Protein AF-A0A3D4E7P5-F1 (afdb_monomer_lite)

Sequence (206 aa):
MAKADKAQKKGNGGKIFFVLMAIICSLIALPSTILLAIGCLPSIVAFFVDRTKLKARAISVAALNLAACSFYLLTLWSRGDELFFALELVADPVNVIVMYTGAAAGYGVDWFLSGAVSQILYAKAKSRQQTIQKRQKELIQRWGRVVSGKKQDLEGEGNVSDADEGAPEGDTSSGSKRKGGDKAEQTPSKAALQQEMKDTFASEEG

Radius of gyration: 34.89 Å; chains: 1; bounding box: 83×78×83 Å

Foldseek 3Di:
DDDDDDDDPPDCVVVVVVVVVVVVVCVVLVLLNVLCVLLCVLLVVLQVPQPDPVSQLSVLLNVQLVVQSVVVVVVCVVVDSDNVVSVVQSVDPVNSVSSCVSNVVSVVVVVVVVVVVVVVVVVVVVVVVVVVVVVLVVCCVVPNPPPNPPPPDPPDDDDDDDDDDDDDDDDDDDDDDDDDDDDDDDDDDPVVVVVVVVVVVVVVVD

Secondary structure (DSSP, 8-state):
-----------THHHHHHHHHHHHHHHH-HHHHHHHHHHTHHHHHHHHH---TT-HHHHHHHHHHHHHHHHHHHHHHHH---HHHHHHHHHSHHHHHHHHHHHHHHHHHHHHHHHHHHHHHHHHHHHHHHHHHHHHHHHHHHH-GGGS--TTSSSS------------------------------PPPHHHHHHHHHHHHHTS--

Structure (mmCIF, N/CA/C/O backbone):
data_AF-A0A3D4E7P5-F1
#
_entry.id   AF-A0A3D4E7P5-F1
#
loop_
_atom_site.group_PDB
_atom_site.id
_atom_site.type_symbol
_atom_site.label_atom_id
_atom_site.label_alt_id
_atom_site.label_comp_id
_atom_site.label_asym_id
_atom_site.label_entity_id
_atom_site.label_seq_id
_atom_site.pdbx_PDB_ins_code
_atom_site.Cartn_x
_atom_site.Cartn_y
_atom_site.Cartn_z
_atom_site.occupancy
_atom_site.B_iso_or_equiv
_atom_site.auth_seq_id
_atom_site.auth_comp_id
_atom_site.auth_asym_id
_atom_site.auth_atom_id
_atom_site.pdbx_PDB_model_num
ATOM 1 N N . MET A 1 1 ? 1.580 51.921 20.815 1.00 42.12 1 MET A N 1
ATOM 2 C CA . MET A 1 1 ? 2.389 50.729 20.475 1.00 42.12 1 MET A CA 1
ATOM 3 C C . MET A 1 1 ? 1.438 49.627 20.027 1.00 42.12 1 MET A C 1
ATOM 5 O O . MET A 1 1 ? 0.778 49.048 20.874 1.00 42.12 1 MET A O 1
ATOM 9 N N . ALA A 1 2 ? 1.297 49.383 18.723 1.00 49.03 2 ALA A N 1
ATOM 10 C CA . ALA A 1 2 ? 0.469 48.294 18.200 1.00 49.03 2 ALA A CA 1
ATOM 11 C C . ALA A 1 2 ? 1.386 47.298 17.479 1.00 49.03 2 ALA A C 1
ATOM 13 O O . ALA A 1 2 ? 1.979 47.631 16.455 1.00 49.03 2 ALA A O 1
ATOM 14 N N . LYS A 1 3 ? 1.568 46.103 18.054 1.00 47.84 3 LYS A N 1
ATOM 15 C CA . LYS A 1 3 ? 2.258 44.994 17.386 1.00 47.84 3 LYS A CA 1
ATOM 16 C C . LYS A 1 3 ? 1.267 44.354 16.416 1.00 47.84 3 LYS A C 1
ATOM 18 O O . LYS A 1 3 ? 0.294 43.750 16.848 1.00 47.84 3 LYS A O 1
ATOM 23 N N . ALA A 1 4 ? 1.503 44.530 15.119 1.00 51.59 4 ALA A N 1
ATOM 24 C CA . ALA A 1 4 ? 0.777 43.822 14.075 1.00 51.59 4 ALA A CA 1
ATOM 25 C C . ALA A 1 4 ? 1.263 42.366 14.015 1.00 51.59 4 ALA A C 1
ATOM 27 O O . ALA A 1 4 ? 2.444 42.109 13.769 1.00 51.59 4 ALA A O 1
ATOM 28 N N . ASP A 1 5 ? 0.345 41.435 14.250 1.00 55.47 5 ASP A N 1
ATOM 29 C CA . ASP A 1 5 ? 0.556 39.996 14.134 1.00 55.47 5 ASP A CA 1
ATOM 30 C C . ASP A 1 5 ? 0.708 39.628 12.647 1.00 55.47 5 ASP A C 1
ATOM 32 O O . ASP A 1 5 ? -0.241 39.694 11.860 1.00 55.47 5 ASP A O 1
ATOM 36 N N . LYS A 1 6 ? 1.934 39.320 12.213 1.00 53.44 6 LYS A N 1
ATOM 37 C CA . LYS A 1 6 ? 2.197 38.868 10.841 1.00 53.44 6 LYS A CA 1
ATOM 38 C C . LYS A 1 6 ? 1.861 37.383 10.746 1.00 53.44 6 LYS A C 1
ATOM 40 O O . LYS A 1 6 ? 2.680 36.538 11.097 1.00 53.44 6 LYS A O 1
ATOM 45 N N . ALA A 1 7 ? 0.690 37.068 10.199 1.00 57.94 7 ALA A N 1
ATOM 46 C CA . ALA A 1 7 ? 0.341 35.712 9.790 1.00 57.94 7 ALA A CA 1
ATOM 47 C C . ALA A 1 7 ? 1.412 35.157 8.826 1.00 57.94 7 ALA A C 1
ATOM 49 O O . ALA A 1 7 ? 1.562 35.629 7.695 1.00 57.94 7 ALA A O 1
ATOM 50 N N . GLN A 1 8 ? 2.187 34.165 9.277 1.00 60.19 8 GLN A N 1
ATOM 51 C CA . GLN A 1 8 ? 3.187 33.485 8.454 1.00 60.19 8 GLN A CA 1
ATOM 52 C C . GLN A 1 8 ? 2.502 32.762 7.287 1.00 60.19 8 GLN A C 1
ATOM 54 O O . GLN A 1 8 ? 1.885 31.708 7.442 1.00 60.19 8 GLN A O 1
ATOM 59 N N . LYS A 1 9 ? 2.650 33.314 6.080 1.00 57.66 9 LYS A N 1
ATOM 60 C CA . LYS A 1 9 ? 2.264 32.662 4.827 1.00 57.66 9 LYS A CA 1
ATOM 61 C C . LYS A 1 9 ? 3.180 31.449 4.614 1.00 57.66 9 LYS A C 1
ATOM 63 O O . LYS A 1 9 ? 4.345 31.605 4.256 1.00 57.66 9 LYS A O 1
ATOM 68 N N . LYS A 1 10 ? 2.673 30.239 4.872 1.00 62.50 10 LYS A N 1
ATOM 69 C CA . LYS A 1 10 ? 3.408 28.975 4.691 1.00 62.50 10 LYS A CA 1
ATOM 70 C C . LYS A 1 10 ? 3.795 28.825 3.213 1.00 62.50 10 LYS A C 1
ATOM 72 O O . LYS A 1 10 ? 2.948 28.548 2.368 1.00 62.50 10 LYS A O 1
ATOM 77 N N . GLY A 1 11 ? 5.062 29.079 2.894 1.00 64.88 11 GLY A N 1
ATOM 78 C CA . GLY A 1 11 ? 5.562 29.075 1.522 1.00 64.88 11 GLY A CA 1
ATOM 79 C C . GLY A 1 11 ? 5.562 27.670 0.920 1.00 64.88 11 GLY A C 1
ATOM 80 O O . GLY A 1 11 ? 6.173 26.753 1.463 1.00 64.88 11 GLY A O 1
ATOM 81 N N . ASN A 1 12 ? 4.927 27.507 -0.242 1.00 79.62 12 ASN A N 1
ATOM 82 C CA . ASN A 1 12 ? 4.953 26.262 -1.020 1.00 79.62 12 ASN A CA 1
ATOM 83 C C . ASN A 1 12 ? 6.335 25.951 -1.640 1.00 79.62 12 ASN A C 1
ATOM 85 O O . ASN A 1 12 ? 6.489 24.896 -2.250 1.00 79.62 12 ASN A O 1
ATOM 89 N N . GLY A 1 13 ? 7.339 26.821 -1.466 1.00 81.56 13 GLY A N 1
ATOM 90 C CA . GLY A 1 13 ? 8.682 26.667 -2.042 1.00 81.56 13 GLY A CA 1
ATOM 91 C C . GLY A 1 13 ? 9.370 25.355 -1.661 1.00 81.56 13 GLY A C 1
ATOM 92 O O . GLY A 1 13 ? 9.948 24.703 -2.522 1.00 81.56 13 GLY A O 1
ATOM 93 N N . GLY A 1 14 ? 9.209 24.897 -0.414 1.00 87.56 14 GLY A N 1
ATOM 94 C CA . GLY A 1 14 ? 9.746 23.598 0.005 1.00 87.56 14 GLY A CA 1
ATOM 95 C C . GLY A 1 14 ? 9.126 22.426 -0.762 1.00 87.56 14 GLY A C 1
ATOM 96 O O . GLY A 1 14 ? 9.836 21.526 -1.191 1.00 87.56 14 GLY A O 1
ATOM 97 N N . LYS A 1 15 ? 7.809 22.456 -1.013 1.00 89.25 15 LYS A N 1
ATOM 98 C CA . LYS A 1 15 ? 7.122 21.395 -1.771 1.00 89.25 15 LYS A CA 1
ATOM 99 C C . LYS A 1 15 ? 7.602 21.347 -3.220 1.00 89.25 15 LYS A C 1
ATOM 101 O O . LYS A 1 15 ? 7.822 20.266 -3.746 1.00 89.25 15 LYS A O 1
ATOM 106 N N . ILE A 1 16 ? 7.783 22.512 -3.841 1.00 90.50 16 ILE A N 1
ATOM 107 C CA . ILE A 1 16 ? 8.270 22.625 -5.223 1.00 90.50 16 ILE A CA 1
ATOM 108 C C . ILE A 1 16 ? 9.698 22.083 -5.326 1.00 90.50 16 ILE A C 1
ATOM 110 O O . ILE A 1 16 ? 9.988 21.314 -6.236 1.00 90.50 16 ILE A O 1
ATOM 114 N N . PHE A 1 17 ? 10.560 22.410 -4.359 1.00 92.75 17 PHE A N 1
ATOM 115 C CA . PHE A 1 17 ? 11.913 21.861 -4.285 1.00 92.75 17 PHE A CA 1
ATOM 116 C C . PHE A 1 17 ? 11.913 20.328 -4.175 1.00 92.75 17 PHE A C 1
ATOM 118 O O . PHE A 1 17 ? 12.609 19.666 -4.940 1.00 92.75 17 PHE A O 1
ATOM 125 N N . PHE A 1 18 ? 11.085 19.751 -3.296 1.00 91.75 18 PHE A N 1
ATOM 126 C CA . PHE A 1 18 ? 10.959 18.292 -3.177 1.00 91.75 18 PHE A CA 1
ATOM 127 C C . PHE A 1 18 ? 10.439 17.629 -4.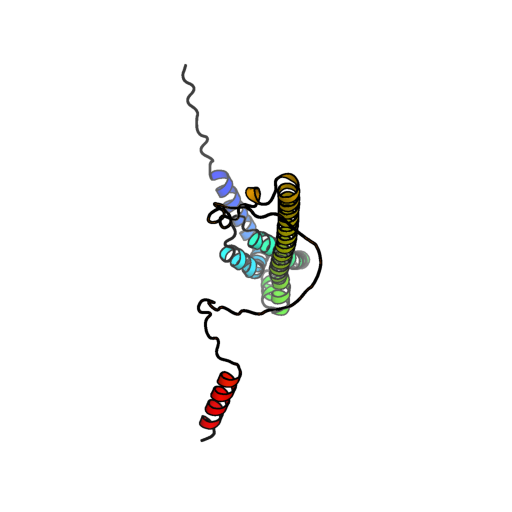458 1.00 91.75 18 PHE A C 1
ATOM 129 O O . PHE A 1 18 ? 10.946 16.579 -4.841 1.00 91.75 18 PHE A O 1
ATOM 136 N N . VAL A 1 19 ? 9.460 18.235 -5.137 1.00 91.44 19 VAL A N 1
ATOM 137 C CA . VAL A 1 19 ? 8.930 17.705 -6.404 1.00 91.44 19 VAL A CA 1
ATOM 138 C C . VAL A 1 19 ? 9.991 17.749 -7.504 1.00 91.44 19 VAL A C 1
ATOM 140 O O . VAL A 1 19 ? 10.185 16.753 -8.193 1.00 91.44 19 VAL A O 1
ATOM 143 N N . LEU A 1 20 ? 10.720 18.860 -7.643 1.00 91.56 20 LEU A N 1
ATOM 144 C CA . LEU A 1 20 ? 11.805 18.976 -8.622 1.00 91.56 20 LEU A CA 1
ATOM 145 C C . LEU A 1 20 ? 12.923 17.963 -8.355 1.00 91.56 20 LEU A C 1
ATOM 147 O O . LEU A 1 20 ? 13.369 17.288 -9.280 1.00 91.56 20 LEU A O 1
ATOM 151 N N . MET A 1 21 ? 13.327 17.803 -7.092 1.00 90.88 21 MET A N 1
ATOM 152 C CA . MET A 1 21 ? 14.321 16.803 -6.695 1.00 90.88 21 MET A CA 1
ATOM 153 C C . MET A 1 21 ? 13.856 15.378 -7.035 1.00 90.88 21 MET A C 1
ATOM 155 O O . MET A 1 21 ? 14.627 14.587 -7.575 1.00 90.88 21 MET A O 1
ATOM 159 N N . ALA A 1 22 ? 12.584 15.060 -6.770 1.00 88.38 22 ALA A N 1
ATOM 160 C CA . ALA A 1 22 ? 12.008 13.756 -7.088 1.00 88.38 22 ALA A CA 1
ATOM 161 C C . ALA A 1 22 ? 11.991 13.479 -8.599 1.00 88.38 22 ALA A C 1
ATOM 163 O O . ALA A 1 22 ? 12.309 12.364 -9.012 1.00 88.38 22 ALA A O 1
ATOM 164 N N . ILE A 1 23 ? 11.677 14.482 -9.428 1.00 90.00 23 ILE A N 1
ATOM 165 C CA . ILE A 1 23 ? 11.704 14.354 -10.894 1.00 90.00 23 ILE A CA 1
ATOM 166 C C . ILE A 1 23 ? 13.130 14.074 -11.383 1.00 90.00 23 ILE A C 1
ATOM 168 O O . ILE A 1 23 ? 13.330 13.158 -12.173 1.00 90.00 23 ILE A O 1
ATOM 172 N N . ILE A 1 24 ? 14.130 14.804 -10.882 1.00 91.88 24 ILE A N 1
ATOM 173 C CA . ILE A 1 24 ? 15.532 14.609 -11.284 1.00 91.88 24 ILE A CA 1
ATOM 174 C C . ILE A 1 24 ? 16.029 13.211 -10.886 1.00 91.88 24 ILE A C 1
ATOM 176 O O . ILE A 1 24 ? 16.601 12.513 -11.717 1.00 91.88 24 ILE A O 1
ATOM 180 N N . CYS A 1 25 ? 15.755 12.760 -9.656 1.00 87.12 25 CYS A N 1
ATOM 181 C CA . CYS A 1 25 ? 16.059 11.383 -9.237 1.00 87.12 25 CYS A CA 1
ATOM 182 C C . CYS A 1 25 ? 15.363 10.342 -10.121 1.00 87.12 25 CYS A C 1
ATOM 184 O O . CYS A 1 25 ? 15.963 9.329 -10.472 1.00 87.12 25 CYS A O 1
ATOM 186 N N . SER A 1 26 ? 14.115 10.606 -10.513 1.00 86.12 26 SER A N 1
ATOM 187 C CA . SER A 1 26 ? 13.343 9.705 -11.372 1.00 86.12 26 SER A CA 1
ATOM 188 C C . SER A 1 26 ? 13.957 9.569 -12.770 1.00 86.12 26 SER A C 1
ATOM 190 O O . SER A 1 26 ? 13.978 8.477 -13.328 1.00 86.12 26 SER A O 1
ATOM 192 N N . LEU A 1 27 ? 14.508 10.655 -13.320 1.00 87.31 27 LEU A N 1
ATOM 193 C CA . LEU A 1 27 ? 15.196 10.640 -14.614 1.00 87.31 27 LEU A CA 1
ATOM 194 C C . LEU A 1 27 ? 16.540 9.905 -14.575 1.00 87.31 27 LEU A C 1
ATOM 196 O O . LEU A 1 27 ? 16.961 9.371 -15.592 1.00 87.31 27 LEU A O 1
ATOM 200 N N . ILE A 1 28 ? 17.216 9.877 -13.425 1.00 87.56 28 ILE A N 1
ATOM 201 C CA . ILE A 1 28 ? 18.467 9.122 -13.253 1.00 87.56 28 ILE A CA 1
ATOM 202 C C . ILE A 1 28 ? 18.161 7.625 -13.098 1.00 87.56 28 ILE A C 1
ATOM 204 O O . ILE A 1 28 ? 18.858 6.787 -13.659 1.00 87.56 28 ILE A O 1
ATOM 208 N N . ALA A 1 29 ? 17.088 7.285 -12.384 1.00 88.31 29 ALA A N 1
ATOM 209 C CA . ALA A 1 29 ? 16.682 5.913 -12.105 1.00 88.31 29 ALA A CA 1
ATOM 210 C C . ALA A 1 29 ? 15.547 5.434 -13.037 1.00 88.31 29 ALA A C 1
ATOM 212 O O . ALA A 1 29 ? 14.524 4.922 -12.570 1.00 88.31 29 ALA A O 1
ATOM 213 N N . LEU A 1 30 ? 15.700 5.591 -14.360 1.00 88.12 30 LEU A N 1
ATOM 214 C CA . LEU A 1 30 ? 14.659 5.222 -15.339 1.00 88.12 30 LEU A CA 1
ATOM 215 C C . LEU A 1 30 ? 14.142 3.774 -15.188 1.00 88.12 30 LEU A C 1
ATOM 217 O O . LEU A 1 30 ? 12.924 3.600 -15.125 1.00 88.12 30 LEU A O 1
ATOM 221 N N . PRO A 1 31 ? 14.993 2.735 -15.056 1.00 88.81 31 PRO A N 1
ATOM 222 C CA . PRO A 1 31 ? 14.510 1.358 -14.910 1.00 88.81 31 PRO A CA 1
ATOM 223 C C . PRO A 1 31 ? 13.689 1.170 -13.628 1.00 88.81 31 PRO A C 1
ATOM 225 O O . PRO A 1 31 ? 12.611 0.573 -13.638 1.00 88.81 31 PRO A O 1
ATOM 228 N N . SER A 1 32 ? 14.162 1.759 -12.527 1.00 90.00 32 SER A N 1
ATOM 229 C CA . SER A 1 32 ? 13.492 1.707 -11.225 1.00 90.00 32 SER A CA 1
ATOM 230 C C . SER A 1 32 ? 12.140 2.429 -11.241 1.00 90.00 32 SER A C 1
ATOM 232 O O . SER A 1 32 ? 11.180 1.964 -10.627 1.00 90.00 32 SER A O 1
ATOM 234 N N . THR A 1 33 ? 12.031 3.556 -11.950 1.00 90.31 33 THR A N 1
ATOM 235 C CA . THR A 1 33 ? 10.774 4.317 -12.024 1.00 90.31 33 THR A CA 1
ATOM 236 C C . THR A 1 33 ? 9.709 3.624 -12.850 1.00 90.31 33 THR A C 1
ATOM 238 O O . THR A 1 33 ? 8.554 3.643 -12.440 1.00 90.31 33 THR A O 1
ATOM 241 N N . ILE A 1 34 ? 10.067 2.976 -13.962 1.00 90.56 34 ILE A N 1
ATOM 242 C CA . ILE A 1 34 ? 9.117 2.193 -14.768 1.00 90.56 34 ILE A CA 1
ATOM 243 C C . ILE A 1 34 ? 8.585 1.011 -13.953 1.00 90.56 34 ILE A C 1
ATOM 245 O O . ILE A 1 34 ? 7.371 0.804 -13.887 1.00 90.56 34 ILE A O 1
ATOM 249 N N . LEU A 1 35 ? 9.480 0.289 -13.270 1.00 90.75 35 LEU A N 1
ATOM 250 C CA . LEU A 1 35 ? 9.112 -0.818 -12.389 1.00 90.75 35 LEU A CA 1
ATOM 251 C C . LEU A 1 35 ? 8.152 -0.344 -11.293 1.00 90.75 35 LEU A C 1
ATOM 253 O O . LEU A 1 35 ? 7.078 -0.919 -11.122 1.00 90.75 35 LEU A O 1
ATOM 257 N N . LEU A 1 36 ? 8.488 0.741 -10.587 1.00 90.06 36 LEU A N 1
ATOM 258 C CA . LEU A 1 36 ? 7.622 1.292 -9.545 1.00 90.06 36 LEU A CA 1
ATOM 259 C C . LEU A 1 36 ? 6.320 1.867 -10.099 1.00 90.06 36 LEU A C 1
ATOM 261 O O . LEU A 1 36 ? 5.294 1.735 -9.444 1.00 90.06 36 LEU A O 1
ATOM 265 N N . ALA A 1 37 ? 6.314 2.483 -11.279 1.00 89.69 37 ALA A N 1
ATOM 266 C CA . ALA A 1 37 ? 5.099 3.030 -11.872 1.00 89.69 37 ALA A CA 1
ATOM 267 C C . ALA A 1 37 ? 4.060 1.930 -12.121 1.00 89.69 37 ALA A C 1
ATOM 269 O O . ALA A 1 37 ? 2.889 2.121 -11.798 1.00 89.69 37 ALA A O 1
ATOM 270 N N . ILE A 1 38 ? 4.492 0.771 -12.627 1.00 90.62 38 ILE A N 1
ATOM 271 C CA . ILE A 1 38 ? 3.605 -0.357 -12.932 1.00 90.62 38 ILE A CA 1
ATOM 272 C C . ILE A 1 38 ? 3.298 -1.179 -11.671 1.00 90.62 38 ILE A C 1
ATOM 274 O O . ILE A 1 38 ? 2.139 -1.514 -11.408 1.00 90.62 38 ILE A O 1
ATOM 278 N N . GLY A 1 39 ? 4.311 -1.442 -10.842 1.00 87.06 39 GLY A N 1
ATOM 279 C CA . GLY A 1 39 ? 4.173 -2.161 -9.575 1.00 87.06 39 GLY A CA 1
ATOM 280 C C . GLY A 1 39 ? 3.312 -1.417 -8.549 1.00 87.06 39 GLY A C 1
ATOM 281 O O . GLY A 1 39 ? 2.577 -2.040 -7.785 1.00 87.06 39 GLY A O 1
ATOM 282 N N . CYS A 1 40 ? 3.325 -0.079 -8.557 1.00 89.44 40 CYS A N 1
ATOM 283 C CA . CYS A 1 40 ? 2.538 0.755 -7.644 1.00 89.44 40 CYS A CA 1
ATOM 284 C C . CYS A 1 40 ? 1.156 1.166 -8.161 1.00 89.44 40 CYS A C 1
ATOM 286 O O . CYS A 1 40 ? 0.417 1.799 -7.402 1.00 89.44 40 CYS A O 1
ATOM 288 N N . LEU A 1 41 ? 0.743 0.757 -9.367 1.00 91.56 41 LEU A N 1
ATOM 289 C CA . LEU A 1 41 ? -0.629 0.952 -9.863 1.00 91.56 41 LEU A CA 1
ATOM 290 C C . LEU A 1 41 ? -1.726 0.623 -8.832 1.00 91.56 41 LEU A C 1
ATOM 292 O O . LEU A 1 41 ? -2.582 1.481 -8.593 1.00 91.56 41 LEU A O 1
ATOM 296 N N . PRO A 1 42 ? -1.718 -0.538 -8.149 1.00 87.44 42 PRO A N 1
ATOM 297 C CA . PRO A 1 42 ? -2.768 -0.858 -7.182 1.00 87.44 42 PRO A CA 1
ATOM 298 C C . PRO A 1 42 ? -2.804 0.101 -5.980 1.00 87.44 42 PRO A C 1
ATOM 300 O O . PRO A 1 42 ? -3.881 0.382 -5.451 1.00 87.44 42 PRO A O 1
ATOM 303 N N . SER A 1 43 ? -1.664 0.668 -5.571 1.00 90.06 43 SER A N 1
ATOM 304 C CA . SER A 1 43 ? -1.619 1.673 -4.498 1.00 90.06 43 SER A CA 1
ATOM 305 C C . SER A 1 43 ? -2.211 3.020 -4.927 1.00 90.06 43 SER A C 1
ATOM 307 O O . SER A 1 43 ? -2.885 3.680 -4.134 1.00 90.06 43 SER A O 1
ATOM 309 N N . ILE A 1 44 ? -2.038 3.391 -6.202 1.00 89.62 44 ILE A N 1
ATOM 310 C CA . ILE A 1 44 ? -2.663 4.579 -6.796 1.00 89.62 44 ILE A CA 1
ATOM 311 C C . ILE A 1 44 ? -4.181 4.395 -6.790 1.00 89.62 44 ILE A C 1
ATOM 313 O O . ILE A 1 44 ? -4.906 5.266 -6.308 1.00 89.62 44 ILE A O 1
ATOM 317 N N . VAL A 1 45 ? -4.664 3.231 -7.240 1.00 88.81 45 VAL A N 1
ATOM 318 C CA . VAL A 1 45 ? -6.094 2.891 -7.206 1.00 88.81 45 VAL A CA 1
ATOM 319 C C . VAL A 1 45 ? -6.630 2.955 -5.774 1.00 88.81 45 VAL A C 1
ATOM 321 O O . VAL A 1 45 ? -7.641 3.613 -5.530 1.00 88.81 45 VAL A O 1
ATOM 324 N N . ALA A 1 46 ? -5.930 2.363 -4.803 1.00 89.12 46 ALA A N 1
ATOM 325 C CA . ALA A 1 46 ? -6.325 2.415 -3.396 1.00 89.12 46 ALA A CA 1
ATOM 326 C C . ALA A 1 46 ? -6.414 3.854 -2.860 1.00 89.12 46 ALA A C 1
ATOM 328 O O . ALA A 1 46 ? -7.339 4.181 -2.119 1.00 89.12 46 ALA A O 1
ATOM 329 N N . PHE A 1 47 ? -5.507 4.745 -3.270 1.00 88.38 47 PHE A N 1
ATOM 330 C CA . PHE A 1 47 ? -5.529 6.152 -2.866 1.00 88.38 47 PHE A CA 1
ATOM 331 C C . PHE A 1 47 ? -6.742 6.936 -3.386 1.00 88.38 47 PHE A C 1
ATOM 333 O O . PHE A 1 47 ? -7.205 7.859 -2.701 1.00 88.38 47 PHE A O 1
ATOM 340 N N . PHE A 1 48 ? -7.245 6.583 -4.573 1.00 89.56 48 PHE A N 1
ATOM 341 C CA . PHE A 1 48 ? -8.459 7.165 -5.153 1.00 89.56 48 PHE A CA 1
ATOM 342 C C . PHE A 1 48 ? -9.742 6.550 -4.585 1.00 89.56 48 PHE A C 1
ATOM 344 O O . PHE A 1 48 ? -10.727 7.262 -4.395 1.00 89.56 48 PHE A O 1
ATOM 351 N N . VAL A 1 49 ? -9.737 5.248 -4.296 1.00 89.25 49 VAL A N 1
ATOM 352 C CA . VAL A 1 49 ? -10.896 4.534 -3.739 1.00 89.25 49 VAL A CA 1
ATOM 353 C C . VAL A 1 49 ? -11.108 4.866 -2.257 1.00 89.25 49 VAL A C 1
ATOM 355 O O . VAL A 1 49 ? -12.246 4.885 -1.781 1.00 89.25 49 VAL A O 1
ATOM 358 N N . ASP A 1 50 ? -10.039 5.161 -1.513 1.00 86.00 50 ASP A N 1
ATOM 359 C CA . ASP A 1 50 ? -10.124 5.432 -0.081 1.00 86.00 50 ASP A CA 1
ATOM 360 C C . ASP A 1 50 ? -10.827 6.770 0.228 1.00 86.00 50 ASP A C 1
ATOM 362 O O . ASP A 1 50 ? -10.285 7.861 0.032 1.00 86.00 50 ASP A O 1
ATOM 366 N N . ARG A 1 51 ? -12.048 6.675 0.773 1.00 81.62 51 ARG A N 1
ATOM 367 C CA . ARG A 1 51 ? -12.864 7.816 1.229 1.00 81.62 51 ARG A CA 1
ATOM 368 C C . ARG A 1 51 ? -12.622 8.199 2.695 1.00 81.62 51 ARG A C 1
ATOM 370 O O . ARG A 1 51 ? -13.279 9.102 3.214 1.00 81.62 51 ARG A O 1
ATOM 377 N N . THR A 1 52 ? -11.718 7.517 3.394 1.00 81.25 52 THR A N 1
ATOM 378 C CA . THR A 1 52 ? -11.477 7.732 4.826 1.00 81.25 52 THR A CA 1
ATOM 379 C C . THR A 1 52 ? -10.679 9.022 5.053 1.00 81.25 52 THR A C 1
ATOM 381 O O . THR A 1 52 ? -9.704 9.284 4.355 1.00 81.25 52 THR A O 1
ATOM 384 N N . LYS A 1 53 ? -11.034 9.829 6.068 1.00 74.19 53 LYS A N 1
ATOM 385 C CA . LYS A 1 53 ? -10.392 11.142 6.339 1.00 74.19 53 LYS A CA 1
ATOM 386 C C . LYS A 1 53 ? -8.869 11.071 6.523 1.00 74.19 53 LYS A C 1
ATOM 388 O O . LYS A 1 53 ? -8.160 11.980 6.112 1.00 74.19 53 LYS A O 1
ATOM 393 N N . LEU A 1 54 ? -8.386 10.000 7.151 1.00 81.06 54 LEU A N 1
ATOM 394 C CA . LEU A 1 54 ? -6.962 9.743 7.405 1.00 81.06 54 LEU A CA 1
ATOM 395 C C . LEU A 1 54 ? -6.291 8.912 6.303 1.00 81.06 54 LEU A C 1
ATOM 397 O O . LEU A 1 54 ? -5.100 8.643 6.403 1.00 81.06 54 LEU A O 1
ATOM 401 N N . LYS A 1 55 ? -7.048 8.482 5.284 1.00 84.31 55 LYS A N 1
ATOM 402 C CA . LYS A 1 55 ? -6.589 7.585 4.217 1.00 84.31 55 LYS A CA 1
ATOM 403 C C . LYS A 1 55 ? -5.828 6.345 4.720 1.00 84.31 55 LYS A C 1
ATOM 405 O O . LYS A 1 55 ? -4.831 5.924 4.136 1.00 84.31 55 LYS A O 1
ATOM 410 N N . ALA A 1 56 ? -6.262 5.784 5.851 1.00 85.31 56 ALA A N 1
ATOM 411 C CA . ALA A 1 56 ? -5.553 4.694 6.521 1.00 85.31 56 ALA A CA 1
ATOM 412 C C . ALA A 1 56 ? -5.460 3.427 5.648 1.00 85.31 56 ALA A C 1
ATOM 414 O O . ALA A 1 56 ? -4.450 2.718 5.697 1.00 85.31 56 ALA A O 1
ATOM 415 N N . ARG A 1 57 ? -6.467 3.179 4.797 1.00 86.19 57 ARG A N 1
ATOM 416 C CA . ARG A 1 57 ? -6.463 2.056 3.848 1.00 86.19 57 ARG A CA 1
ATOM 417 C C . ARG A 1 57 ? -5.426 2.286 2.766 1.00 86.19 57 ARG A C 1
ATOM 419 O O . ARG A 1 57 ? -4.592 1.430 2.509 1.00 86.19 57 ARG A O 1
ATOM 426 N N . ALA A 1 58 ? -5.426 3.477 2.176 1.00 89.44 58 ALA A N 1
ATOM 427 C CA . ALA A 1 58 ? -4.466 3.816 1.138 1.00 89.44 58 ALA A CA 1
ATOM 428 C C . ALA A 1 58 ? -3.021 3.772 1.654 1.00 89.44 58 ALA A C 1
ATOM 430 O O . ALA A 1 58 ? -2.148 3.282 0.949 1.00 89.44 58 ALA A O 1
ATOM 431 N N . ILE A 1 59 ? -2.764 4.241 2.881 1.00 90.19 59 ILE A N 1
ATOM 432 C CA . ILE A 1 59 ? -1.416 4.237 3.471 1.00 90.19 59 ILE A CA 1
ATOM 433 C C . ILE A 1 59 ? -0.930 2.809 3.739 1.00 90.19 59 ILE A C 1
ATOM 435 O O . ILE A 1 59 ? 0.211 2.490 3.412 1.00 90.19 59 ILE A O 1
ATOM 439 N N . SER A 1 60 ? -1.776 1.942 4.302 1.00 91.12 60 SER A N 1
ATOM 440 C CA . SER A 1 60 ? -1.409 0.542 4.565 1.00 91.12 60 SER A CA 1
ATOM 441 C C . SER A 1 60 ? -1.167 -0.239 3.271 1.00 91.12 60 SER A C 1
ATOM 443 O O . SER A 1 60 ? -0.135 -0.898 3.145 1.00 91.12 60 SER A O 1
ATOM 445 N N . VAL A 1 61 ? -2.053 -0.096 2.280 1.00 92.38 61 VAL A N 1
ATOM 446 C CA . VAL A 1 61 ? -1.887 -0.700 0.949 1.00 92.38 61 VAL A CA 1
ATOM 447 C C . VAL A 1 61 ? -0.635 -0.173 0.255 1.00 92.38 61 VAL A C 1
ATOM 449 O O . VAL A 1 61 ? 0.134 -0.966 -0.277 1.00 92.38 61 VAL A O 1
ATOM 452 N N . ALA A 1 62 ? -0.381 1.137 0.291 1.00 91.25 62 ALA A N 1
ATOM 453 C CA . ALA A 1 62 ? 0.819 1.718 -0.303 1.00 91.25 62 ALA A CA 1
ATOM 454 C C . ALA A 1 62 ? 2.100 1.211 0.369 1.00 91.25 62 ALA A C 1
ATOM 456 O O . ALA A 1 62 ? 3.039 0.847 -0.331 1.00 91.25 62 ALA A O 1
ATOM 457 N N . ALA A 1 63 ? 2.137 1.132 1.702 1.00 91.12 63 ALA A N 1
ATOM 458 C CA . ALA A 1 63 ? 3.308 0.653 2.433 1.00 91.12 63 ALA A CA 1
ATOM 459 C C . ALA A 1 63 ? 3.620 -0.820 2.126 1.00 91.12 63 ALA A C 1
ATOM 461 O O . ALA A 1 63 ? 4.764 -1.158 1.829 1.00 91.12 63 ALA A O 1
ATOM 462 N N . LEU A 1 64 ? 2.604 -1.688 2.150 1.00 92.75 64 LEU A N 1
ATOM 463 C CA . LEU A 1 64 ? 2.771 -3.116 1.863 1.00 92.75 64 LEU A CA 1
ATOM 464 C C . LEU A 1 64 ? 3.093 -3.378 0.389 1.00 92.75 64 LEU A C 1
ATOM 466 O O . LEU A 1 64 ? 3.958 -4.197 0.087 1.00 92.75 64 LEU A O 1
ATOM 470 N N . ASN A 1 65 ? 2.465 -2.647 -0.533 1.00 93.56 65 ASN A N 1
ATOM 471 C CA . ASN A 1 65 ? 2.776 -2.756 -1.954 1.00 93.56 65 ASN A CA 1
ATOM 472 C C . ASN A 1 65 ? 4.201 -2.281 -2.270 1.00 93.56 65 ASN A C 1
ATOM 474 O O . ASN A 1 65 ? 4.905 -2.912 -3.053 1.00 93.56 65 ASN A O 1
ATOM 478 N N . LEU A 1 66 ? 4.657 -1.202 -1.629 1.00 90.88 66 LEU A N 1
ATOM 479 C CA . LEU A 1 66 ? 6.014 -0.690 -1.808 1.00 90.88 66 LEU A CA 1
ATOM 480 C C . LEU A 1 66 ? 7.063 -1.629 -1.198 1.00 90.88 66 LEU A C 1
ATOM 482 O O . LEU A 1 66 ? 8.146 -1.761 -1.757 1.00 90.88 66 LEU A O 1
ATOM 486 N N . ALA A 1 67 ? 6.727 -2.339 -0.116 1.00 91.62 67 ALA A N 1
ATOM 487 C CA . ALA A 1 67 ? 7.563 -3.405 0.435 1.00 91.62 67 ALA A CA 1
ATOM 488 C C . ALA A 1 67 ? 7.657 -4.631 -0.496 1.00 91.62 67 ALA A C 1
ATOM 490 O O . ALA A 1 67 ? 8.720 -5.229 -0.618 1.00 91.62 67 ALA A O 1
ATOM 491 N N . ALA A 1 68 ? 6.575 -4.996 -1.190 1.00 90.31 68 ALA A N 1
ATOM 492 C CA . ALA A 1 68 ? 6.630 -6.052 -2.202 1.00 90.31 68 ALA A CA 1
ATOM 493 C C . ALA A 1 68 ? 7.457 -5.616 -3.424 1.00 90.31 68 ALA A C 1
ATOM 495 O O . ALA A 1 68 ? 8.300 -6.366 -3.914 1.00 90.31 68 ALA A O 1
ATOM 496 N N . CYS A 1 69 ? 7.278 -4.375 -3.882 1.00 89.75 69 CYS A N 1
ATOM 497 C CA . CYS A 1 69 ? 8.048 -3.823 -4.995 1.00 89.75 69 CYS A CA 1
ATOM 498 C C . CYS A 1 69 ? 9.533 -3.639 -4.649 1.00 89.75 69 CYS A C 1
ATOM 500 O O . CYS A 1 69 ? 10.375 -3.775 -5.533 1.00 89.75 69 CYS A O 1
ATOM 502 N N . SER A 1 70 ? 9.882 -3.352 -3.388 1.00 89.50 70 SER A N 1
ATOM 503 C CA . SER A 1 70 ? 11.276 -3.142 -2.985 1.00 89.50 70 SER A CA 1
ATOM 504 C C . SER A 1 70 ? 12.122 -4.409 -3.104 1.00 89.50 70 SER A C 1
ATOM 506 O O . SER A 1 70 ? 13.291 -4.303 -3.461 1.00 89.50 70 SER A O 1
ATOM 508 N N . PHE A 1 71 ? 11.545 -5.599 -2.903 1.00 89.19 71 PHE A N 1
ATOM 509 C CA . PHE A 1 71 ? 12.237 -6.866 -3.167 1.00 89.19 71 PHE A CA 1
ATOM 510 C C . PHE A 1 71 ? 12.713 -6.951 -4.625 1.00 89.19 71 PHE A C 1
ATOM 512 O O . PHE A 1 71 ? 13.881 -7.231 -4.892 1.00 89.19 71 PHE A O 1
ATOM 519 N N . TYR A 1 72 ? 11.832 -6.612 -5.566 1.00 88.69 72 TYR A N 1
ATOM 520 C CA . TYR A 1 72 ? 12.154 -6.585 -6.992 1.00 88.69 72 TYR A CA 1
ATOM 521 C C . TYR A 1 72 ? 13.094 -5.435 -7.373 1.00 88.69 72 TYR A C 1
ATOM 523 O O . TYR A 1 72 ? 13.970 -5.593 -8.224 1.00 88.69 72 TYR A O 1
ATOM 531 N N . LEU A 1 73 ? 12.974 -4.295 -6.694 1.00 89.81 73 LEU A N 1
ATOM 532 C CA . LEU A 1 73 ? 13.888 -3.167 -6.857 1.00 89.81 73 LEU A CA 1
ATOM 533 C C . LEU A 1 73 ? 15.326 -3.549 -6.471 1.00 89.81 73 LEU A C 1
ATOM 535 O O . LEU A 1 73 ? 16.269 -3.217 -7.181 1.00 89.81 73 LEU A O 1
ATOM 539 N N . LEU A 1 74 ? 15.496 -4.319 -5.392 1.00 89.88 74 LEU A N 1
ATOM 540 C CA . LEU A 1 74 ? 16.802 -4.836 -4.981 1.00 89.88 74 LEU A CA 1
ATOM 541 C C . LEU A 1 74 ? 17.369 -5.834 -5.996 1.00 89.88 74 LEU A C 1
ATOM 543 O O . LEU A 1 74 ? 18.573 -5.813 -6.261 1.00 89.88 74 LEU A O 1
ATOM 547 N N . THR A 1 75 ? 16.529 -6.688 -6.594 1.00 87.44 75 THR A N 1
ATOM 548 C CA . THR A 1 75 ? 16.985 -7.602 -7.656 1.00 87.44 75 THR A CA 1
ATOM 549 C C . THR A 1 75 ? 17.421 -6.866 -8.920 1.00 87.44 75 THR A C 1
ATOM 551 O O . THR A 1 75 ? 18.392 -7.284 -9.547 1.00 87.44 75 THR A O 1
ATOM 554 N N . LEU A 1 76 ? 16.758 -5.754 -9.255 1.00 88.75 76 LEU A N 1
ATOM 555 C CA . LEU A 1 76 ? 17.134 -4.874 -10.361 1.00 88.75 76 LEU A CA 1
ATOM 556 C C . LEU A 1 76 ? 18.505 -4.237 -10.099 1.00 88.75 76 LEU A C 1
ATOM 558 O O . LEU A 1 76 ? 19.428 -4.431 -10.883 1.00 88.75 76 LEU A O 1
ATOM 562 N N . TRP A 1 77 ? 18.690 -3.604 -8.937 1.00 89.44 77 TRP A N 1
ATOM 563 C CA . TRP A 1 77 ? 19.977 -3.002 -8.567 1.00 89.44 77 TRP A CA 1
ATOM 564 C C . TRP A 1 77 ? 21.123 -4.015 -8.488 1.00 89.44 77 TRP A C 1
ATOM 566 O O . TRP A 1 77 ? 22.258 -3.689 -8.822 1.00 89.44 77 TRP A O 1
ATOM 576 N N . SER A 1 78 ? 20.840 -5.255 -8.079 1.00 87.12 78 SER A N 1
ATOM 577 C CA . SER A 1 78 ? 21.866 -6.300 -7.959 1.00 87.12 78 SER A CA 1
ATOM 578 C C . SER A 1 78 ? 22.319 -6.872 -9.307 1.00 87.12 78 SER A C 1
ATOM 580 O O . SER A 1 78 ? 23.445 -7.354 -9.411 1.00 87.12 78 SER A O 1
ATOM 582 N N . ARG A 1 79 ? 21.457 -6.859 -10.332 1.00 81.00 79 ARG A N 1
ATOM 583 C CA . ARG A 1 79 ? 21.775 -7.349 -11.688 1.00 81.00 79 ARG A CA 1
ATOM 584 C C . ARG A 1 79 ? 22.238 -6.253 -12.649 1.00 81.00 79 ARG A C 1
ATOM 586 O O . ARG A 1 79 ? 22.757 -6.587 -13.710 1.00 81.00 79 ARG A O 1
ATOM 593 N N . GLY A 1 80 ? 22.099 -4.988 -12.262 1.00 77.94 80 GLY A N 1
ATOM 594 C CA . GLY A 1 80 ? 22.413 -3.819 -13.079 1.00 77.94 80 GLY A CA 1
ATOM 595 C C . GLY A 1 80 ? 21.146 -3.077 -13.503 1.00 77.94 80 GLY A C 1
ATOM 596 O O . GLY A 1 80 ? 20.117 -3.687 -13.794 1.00 77.94 80 GLY A O 1
ATOM 597 N N . ASP A 1 81 ? 21.232 -1.746 -13.538 1.00 77.69 81 ASP A N 1
ATOM 598 C CA . ASP A 1 81 ? 20.140 -0.836 -13.908 1.00 77.69 81 ASP A CA 1
ATOM 599 C C . ASP A 1 81 ? 19.906 -0.806 -15.429 1.00 77.69 81 ASP A C 1
ATOM 601 O O . ASP A 1 81 ? 19.988 0.230 -16.087 1.00 77.69 81 ASP A O 1
ATOM 605 N N . GLU A 1 82 ? 19.599 -1.968 -16.000 1.00 88.06 82 GLU A N 1
ATOM 606 C CA . GLU A 1 82 ? 19.271 -2.108 -17.414 1.00 88.06 82 GLU A CA 1
ATOM 607 C C . GLU A 1 82 ? 17.765 -1.961 -17.650 1.00 88.06 82 GLU A C 1
ATOM 609 O O . GLU A 1 82 ? 16.933 -2.630 -17.027 1.00 88.06 82 GLU A O 1
ATOM 614 N N . LEU A 1 83 ? 17.399 -1.108 -18.610 1.00 87.19 83 LEU A N 1
ATOM 615 C CA . LEU A 1 83 ? 15.997 -0.849 -18.959 1.00 87.19 83 LEU A CA 1
ATOM 616 C C . LEU A 1 83 ? 15.278 -2.103 -19.466 1.00 87.19 83 LEU A C 1
ATOM 618 O O . LEU A 1 83 ? 14.120 -2.335 -19.118 1.00 87.19 83 LEU A O 1
ATOM 622 N N . PHE A 1 84 ? 15.962 -2.925 -20.264 1.00 88.50 84 PHE A N 1
ATOM 623 C CA . PHE A 1 84 ? 15.389 -4.153 -20.816 1.00 88.50 84 PHE A CA 1
ATOM 624 C C . PHE A 1 84 ? 15.040 -5.166 -19.725 1.00 88.50 84 PHE A C 1
ATOM 626 O O . PHE A 1 84 ? 13.976 -5.775 -19.785 1.00 88.50 84 PHE A O 1
ATOM 633 N N . PHE A 1 85 ? 15.882 -5.284 -18.695 1.00 88.25 85 PHE A N 1
ATOM 634 C CA . PHE A 1 85 ? 15.636 -6.200 -17.585 1.00 88.25 85 PHE A CA 1
ATOM 635 C C . PHE A 1 85 ? 14.440 -5.755 -16.731 1.00 88.25 85 PHE A C 1
ATOM 637 O O . PHE A 1 85 ? 13.616 -6.579 -16.345 1.00 88.25 85 PHE A O 1
ATOM 644 N N . ALA A 1 86 ? 14.284 -4.448 -16.489 1.00 87.69 86 ALA A N 1
ATOM 645 C CA . ALA A 1 86 ? 13.106 -3.925 -15.794 1.00 87.69 86 ALA A CA 1
ATOM 646 C C . ALA A 1 86 ? 11.801 -4.208 -16.563 1.00 87.69 86 ALA A C 1
ATOM 648 O O . ALA A 1 86 ? 10.793 -4.564 -15.954 1.00 87.69 86 ALA A O 1
ATOM 649 N N . LEU A 1 87 ? 11.819 -4.080 -17.894 1.00 89.25 87 LEU A N 1
ATOM 650 C CA . LEU A 1 87 ? 10.666 -4.403 -18.739 1.00 89.25 87 LEU A CA 1
ATOM 651 C C . LEU A 1 87 ? 10.360 -5.901 -18.751 1.00 89.25 87 LEU A C 1
ATOM 653 O O . LEU A 1 87 ? 9.196 -6.269 -18.650 1.00 89.25 87 LEU A O 1
ATOM 657 N N . GLU A 1 88 ? 11.379 -6.755 -18.829 1.00 90.69 88 GLU A N 1
ATOM 658 C CA . GLU A 1 88 ? 11.221 -8.211 -18.750 1.00 90.69 88 GLU A CA 1
ATOM 659 C C . GLU A 1 88 ? 10.585 -8.631 -17.419 1.00 90.69 88 GLU A C 1
ATOM 661 O O . GLU A 1 88 ? 9.634 -9.412 -17.395 1.00 90.69 88 GLU A O 1
ATOM 666 N N . LEU A 1 89 ? 11.039 -8.034 -16.313 1.00 89.12 89 LEU A N 1
ATOM 667 C CA . LEU A 1 89 ? 10.517 -8.315 -14.980 1.00 89.12 89 LEU A CA 1
ATOM 668 C C . LEU A 1 89 ? 9.028 -7.976 -14.853 1.00 89.12 89 LEU A C 1
ATOM 670 O O . LEU A 1 89 ? 8.296 -8.695 -14.182 1.00 89.12 89 LEU A O 1
ATOM 674 N N . VAL A 1 90 ? 8.586 -6.891 -15.490 1.00 89.31 90 VAL A N 1
ATOM 675 C CA . VAL A 1 90 ? 7.189 -6.435 -15.459 1.00 89.31 90 VAL A CA 1
ATOM 676 C C . VAL A 1 90 ? 6.329 -7.112 -16.536 1.00 89.31 90 VAL A C 1
ATOM 678 O O . VAL A 1 90 ? 5.115 -7.205 -16.383 1.00 89.31 90 VAL A O 1
ATOM 681 N N . ALA A 1 91 ? 6.932 -7.595 -17.622 1.00 91.06 91 ALA A N 1
ATOM 682 C CA . ALA A 1 91 ? 6.237 -8.354 -18.658 1.00 91.06 91 ALA A CA 1
ATOM 683 C C . ALA A 1 91 ? 5.891 -9.779 -18.200 1.00 91.06 91 ALA A C 1
ATOM 685 O O . ALA A 1 91 ? 4.922 -10.360 -18.691 1.00 91.06 91 ALA A O 1
ATOM 686 N N . ASP A 1 92 ? 6.655 -10.335 -17.257 1.00 92.38 92 ASP A N 1
ATOM 687 C CA . ASP A 1 92 ? 6.365 -11.638 -16.670 1.00 92.38 92 ASP A CA 1
ATOM 688 C C . ASP A 1 92 ? 5.114 -11.569 -15.763 1.00 92.38 92 ASP A C 1
ATOM 690 O O . ASP A 1 92 ? 5.122 -10.886 -14.727 1.00 92.38 92 ASP A O 1
ATOM 694 N N . PRO A 1 93 ? 4.031 -12.298 -16.099 1.00 90.94 93 PRO A N 1
ATOM 695 C CA . PRO A 1 93 ? 2.800 -12.280 -15.318 1.00 90.94 93 PRO A CA 1
ATOM 696 C C . PRO A 1 93 ? 2.998 -12.778 -13.882 1.00 90.94 93 PRO A C 1
ATOM 698 O O . PRO A 1 93 ? 2.304 -12.310 -12.978 1.00 90.94 93 PRO A O 1
ATOM 701 N N . VAL A 1 94 ? 3.939 -13.696 -13.639 1.00 90.94 94 VAL A N 1
ATOM 702 C CA . VAL A 1 94 ? 4.193 -14.234 -12.296 1.00 90.94 94 VAL A CA 1
ATOM 703 C C . VAL A 1 94 ? 4.742 -13.137 -11.388 1.00 90.94 94 VAL A C 1
ATOM 705 O O . VAL A 1 94 ? 4.264 -12.967 -10.265 1.00 90.94 94 VAL A O 1
ATOM 708 N N . ASN A 1 95 ? 5.684 -12.338 -11.888 1.00 90.19 95 ASN A N 1
ATOM 709 C CA . ASN A 1 95 ? 6.274 -11.236 -11.131 1.00 90.19 95 ASN A CA 1
ATOM 710 C C . ASN A 1 95 ? 5.242 -10.155 -10.804 1.00 90.19 95 ASN A C 1
ATOM 712 O O . ASN A 1 95 ? 5.186 -9.692 -9.666 1.00 90.19 95 ASN A O 1
ATOM 716 N N . VAL A 1 96 ? 4.376 -9.796 -11.758 1.00 89.50 96 VAL A N 1
ATOM 717 C CA . VAL A 1 96 ? 3.311 -8.805 -11.528 1.00 89.50 96 VAL A CA 1
ATOM 718 C C . VAL A 1 96 ? 2.317 -9.291 -10.476 1.00 89.50 96 VAL A C 1
ATOM 720 O O . VAL A 1 96 ? 1.944 -8.526 -9.585 1.00 89.50 96 VAL A O 1
ATOM 723 N N . ILE A 1 97 ? 1.923 -10.567 -10.525 1.00 90.94 97 ILE A N 1
ATOM 724 C CA . ILE A 1 97 ? 1.041 -11.156 -9.510 1.00 90.94 97 ILE A CA 1
ATOM 725 C C . ILE A 1 97 ? 1.688 -11.043 -8.131 1.00 90.94 97 ILE A C 1
ATOM 727 O O . ILE A 1 97 ? 1.045 -10.560 -7.199 1.00 90.94 97 ILE A O 1
ATOM 731 N N . VAL A 1 98 ? 2.959 -11.427 -7.994 1.00 88.81 98 VAL A N 1
ATOM 732 C CA . VAL A 1 98 ? 3.670 -11.354 -6.712 1.00 88.81 98 VAL A CA 1
ATOM 733 C C . VAL A 1 98 ? 3.817 -9.906 -6.244 1.00 88.81 98 VAL A C 1
ATOM 735 O O . VAL A 1 98 ? 3.554 -9.632 -5.077 1.00 88.81 98 VAL A O 1
ATOM 738 N N . MET A 1 99 ? 4.131 -8.951 -7.121 1.00 88.44 99 MET A N 1
ATOM 739 C CA . MET A 1 99 ? 4.135 -7.527 -6.756 1.00 88.44 99 MET A CA 1
ATOM 740 C C . MET A 1 99 ? 2.773 -7.094 -6.199 1.00 88.44 99 MET A C 1
ATOM 742 O O . MET A 1 99 ? 2.698 -6.433 -5.163 1.00 88.44 99 MET A O 1
ATOM 746 N N . TYR A 1 100 ? 1.681 -7.526 -6.833 1.00 91.88 100 TYR A N 1
ATOM 747 C CA . TYR A 1 100 ? 0.326 -7.138 -6.442 1.00 91.88 100 TYR A CA 1
ATOM 748 C C . TYR A 1 100 ? -0.175 -7.865 -5.189 1.00 91.88 100 TYR A C 1
ATOM 750 O O . TYR A 1 100 ? -1.098 -7.375 -4.530 1.00 91.88 100 TYR A O 1
ATOM 758 N N . THR A 1 101 ? 0.460 -8.971 -4.780 1.00 91.00 101 THR A N 1
ATOM 759 C CA . THR A 1 101 ? 0.164 -9.605 -3.485 1.00 91.00 101 THR A CA 1
ATOM 760 C C . THR A 1 101 ? 0.402 -8.648 -2.320 1.00 91.00 101 THR A C 1
ATOM 762 O O . THR A 1 101 ? -0.356 -8.690 -1.354 1.00 91.00 101 THR A O 1
ATOM 765 N N . GLY A 1 102 ? 1.368 -7.725 -2.423 1.00 88.81 102 GLY A N 1
ATOM 766 C CA . GLY A 1 102 ? 1.582 -6.685 -1.415 1.00 88.81 102 GLY A CA 1
ATOM 767 C C . GLY A 1 102 ? 0.364 -5.773 -1.257 1.00 88.81 102 GLY A C 1
ATOM 768 O O . GLY A 1 102 ? -0.077 -5.503 -0.138 1.00 88.81 102 GLY A O 1
ATOM 769 N N . ALA A 1 103 ? -0.250 -5.354 -2.367 1.00 89.88 103 ALA A N 1
ATOM 770 C CA . ALA A 1 103 ? -1.477 -4.566 -2.320 1.00 89.88 103 ALA A CA 1
ATOM 771 C C . ALA A 1 103 ? -2.664 -5.359 -1.749 1.00 89.88 103 ALA A C 1
ATOM 773 O O . ALA A 1 103 ? -3.408 -4.840 -0.914 1.00 89.88 103 ALA A O 1
ATOM 774 N N . ALA A 1 104 ? -2.821 -6.621 -2.157 1.00 90.38 104 ALA A N 1
ATOM 775 C CA . ALA A 1 104 ? -3.856 -7.506 -1.622 1.00 90.38 104 ALA A CA 1
ATOM 776 C C . ALA A 1 104 ? -3.682 -7.740 -0.111 1.00 90.38 104 ALA A C 1
ATOM 778 O O . ALA A 1 104 ? -4.650 -7.665 0.647 1.00 90.38 104 ALA A O 1
ATOM 779 N N . ALA A 1 105 ? -2.443 -7.935 0.348 1.00 92.75 105 ALA A N 1
ATOM 780 C CA . ALA A 1 105 ? -2.108 -8.050 1.762 1.00 92.75 105 ALA A CA 1
ATOM 781 C C . ALA A 1 105 ? -2.463 -6.769 2.531 1.00 92.75 105 ALA A C 1
ATOM 783 O O . ALA A 1 105 ? -3.001 -6.846 3.633 1.00 92.75 105 ALA A O 1
ATOM 784 N N . GLY A 1 106 ? -2.248 -5.594 1.930 1.00 91.06 106 GLY A N 1
ATOM 785 C CA . GLY A 1 106 ? -2.691 -4.310 2.480 1.00 91.06 106 GLY A CA 1
ATOM 786 C C . GLY A 1 106 ? -4.189 -4.244 2.752 1.00 91.06 106 GLY A C 1
ATOM 787 O O . GLY A 1 106 ? -4.601 -3.870 3.851 1.00 91.06 106 GLY A O 1
ATOM 788 N N . TYR A 1 107 ? -5.007 -4.677 1.792 1.00 90.88 107 TYR A N 1
ATOM 789 C CA . TYR A 1 107 ? -6.452 -4.788 1.998 1.00 90.88 107 TYR A CA 1
ATOM 790 C C . TYR A 1 107 ? -6.807 -5.823 3.070 1.00 90.88 107 TYR A C 1
ATOM 792 O O . TYR A 1 107 ? -7.695 -5.577 3.886 1.00 90.88 107 TYR A O 1
ATOM 800 N N . GLY A 1 108 ? -6.083 -6.944 3.118 1.00 92.81 108 GLY A N 1
ATOM 801 C CA . GLY A 1 108 ? -6.240 -7.950 4.167 1.00 92.81 108 GLY A CA 1
ATOM 802 C C . GLY A 1 108 ? -6.011 -7.382 5.571 1.00 92.81 108 GLY A C 1
ATOM 803 O O . GLY A 1 108 ? -6.812 -7.626 6.474 1.00 92.81 108 GLY A O 1
ATOM 804 N N . VAL A 1 109 ? -4.966 -6.567 5.750 1.00 91.25 109 VAL A N 1
ATOM 805 C CA . VAL A 1 109 ? -4.675 -5.893 7.026 1.00 91.25 109 VAL A CA 1
ATOM 806 C C . VAL A 1 109 ? -5.780 -4.907 7.395 1.00 91.25 109 VAL A C 1
ATOM 808 O O . VAL A 1 109 ? -6.208 -4.884 8.550 1.00 91.25 109 VAL A O 1
ATOM 811 N N . ASP A 1 110 ? -6.285 -4.123 6.442 1.00 89.56 110 ASP A N 1
ATOM 812 C CA . ASP A 1 110 ? -7.383 -3.193 6.717 1.00 89.56 110 ASP A CA 1
ATOM 813 C C . ASP A 1 110 ? -8.678 -3.910 7.128 1.00 89.56 110 ASP A C 1
ATOM 815 O O . ASP A 1 110 ? -9.351 -3.488 8.075 1.00 89.56 110 ASP A O 1
ATOM 819 N N . TRP A 1 111 ? -9.023 -5.013 6.460 1.00 91.81 111 TRP A N 1
ATOM 820 C CA . TRP A 1 111 ? -10.177 -5.830 6.832 1.00 91.81 111 TRP A CA 1
ATOM 821 C C . TRP A 1 111 ? -10.025 -6.433 8.220 1.00 91.81 111 TRP A C 1
ATOM 823 O O . TRP A 1 111 ? -10.955 -6.351 9.027 1.00 91.81 111 TRP A O 1
ATOM 833 N N . PHE A 1 112 ? -8.849 -6.980 8.525 1.00 92.62 112 PHE A N 1
ATOM 834 C CA . PHE A 1 112 ? -8.560 -7.511 9.849 1.00 92.62 112 PHE A CA 1
ATOM 835 C C . PHE A 1 112 ? -8.689 -6.427 10.925 1.00 92.62 112 PHE A C 1
ATOM 837 O O . PHE A 1 112 ? -9.370 -6.626 11.934 1.00 92.62 112 PHE A O 1
ATOM 844 N N . LEU A 1 113 ? -8.104 -5.250 10.690 1.00 91.12 113 LEU A N 1
ATOM 845 C CA . LEU A 1 113 ? -8.135 -4.141 11.637 1.00 91.12 113 LEU A CA 1
ATOM 846 C C . LEU A 1 113 ? -9.558 -3.600 11.833 1.00 91.12 113 LEU A C 1
ATOM 848 O O . LEU A 1 113 ? -9.999 -3.418 12.968 1.00 91.12 113 LEU A O 1
ATOM 852 N N . SER A 1 114 ? -10.304 -3.400 10.745 1.00 88.81 114 SER A N 1
ATOM 853 C CA . SER A 1 114 ? -11.702 -2.954 10.785 1.00 88.81 114 SER A CA 1
ATOM 854 C C . SER A 1 114 ? -12.593 -3.947 11.541 1.00 88.81 114 SER A C 1
ATOM 856 O O . SER A 1 114 ? -13.432 -3.546 12.356 1.00 88.81 114 SER A O 1
ATOM 858 N N . GLY A 1 115 ? -12.382 -5.249 11.323 1.00 91.00 115 GLY A N 1
ATOM 859 C CA . GLY A 1 115 ? -13.068 -6.317 12.047 1.00 91.00 115 GLY A CA 1
ATOM 860 C C . GLY A 1 115 ? -12.741 -6.304 13.541 1.00 91.00 115 GLY A C 1
ATOM 861 O O . GLY A 1 115 ? -13.649 -6.268 14.373 1.00 91.00 115 GLY A O 1
ATOM 862 N N . ALA A 1 116 ? -11.455 -6.251 13.894 1.00 92.88 116 ALA A N 1
ATOM 863 C CA . ALA A 1 116 ? -10.998 -6.233 15.282 1.00 92.88 116 ALA A CA 1
ATOM 864 C C . ALA A 1 116 ? -11.534 -5.017 16.059 1.00 92.88 116 ALA A C 1
ATOM 866 O O . ALA A 1 116 ? -12.057 -5.160 17.168 1.00 92.88 116 ALA A O 1
ATOM 867 N N . VAL A 1 117 ? -11.474 -3.822 15.463 1.00 92.81 117 VAL A N 1
ATOM 868 C CA . VAL A 1 117 ? -11.988 -2.588 16.079 1.00 92.81 117 VAL A CA 1
ATOM 869 C C . VAL A 1 117 ? -13.493 -2.683 16.327 1.00 92.81 117 VAL A C 1
ATOM 871 O O . VAL A 1 117 ? -13.961 -2.298 17.401 1.00 92.81 117 VAL A O 1
ATOM 874 N N . SER A 1 118 ? -14.247 -3.245 15.380 1.00 92.81 118 SER A N 1
ATOM 875 C CA . SER A 1 118 ? -15.698 -3.420 15.515 1.00 92.81 118 SER A CA 1
ATOM 876 C C . SER A 1 118 ? -16.056 -4.333 16.690 1.00 92.81 118 SER A C 1
ATOM 878 O O . SER A 1 118 ? -16.943 -4.001 17.477 1.00 92.81 118 SER A O 1
ATOM 880 N N . GLN A 1 119 ? -15.324 -5.436 16.873 1.00 93.94 119 GLN A N 1
ATOM 881 C CA . GLN A 1 119 ? -15.542 -6.354 17.996 1.00 93.94 119 GLN A CA 1
ATOM 882 C C . GLN A 1 119 ? -15.235 -5.699 19.347 1.00 93.94 119 GLN A C 1
ATOM 884 O O . GLN A 1 119 ? -16.018 -5.816 20.292 1.00 93.94 119 GLN A O 1
ATOM 889 N N . ILE A 1 120 ? -14.134 -4.947 19.440 1.00 94.19 120 ILE A N 1
ATOM 890 C CA . ILE A 1 120 ? -13.772 -4.218 20.665 1.00 94.19 120 ILE A CA 1
ATOM 891 C C . ILE A 1 120 ? -14.831 -3.163 20.994 1.00 94.19 120 ILE A C 1
ATOM 893 O O . ILE A 1 120 ? -15.229 -3.018 22.153 1.00 94.19 120 ILE A O 1
ATOM 897 N N . LEU A 1 121 ? -15.301 -2.421 19.989 1.00 94.12 121 LEU A N 1
ATOM 898 C CA . LEU A 1 121 ? -16.308 -1.386 20.186 1.00 94.12 121 LEU A CA 1
ATOM 899 C C . LEU A 1 121 ? -17.652 -1.989 20.611 1.00 94.12 121 LEU A C 1
ATOM 901 O O . LEU A 1 121 ? -18.285 -1.474 21.534 1.00 94.12 121 LEU A O 1
ATOM 905 N N . TYR A 1 122 ? -18.042 -3.116 20.014 1.00 94.94 122 TYR A N 1
ATOM 906 C CA . TYR A 1 122 ? -19.229 -3.868 20.408 1.00 94.94 122 TYR A CA 1
ATOM 907 C C . TYR A 1 122 ? -19.129 -4.389 21.851 1.00 94.94 122 TYR A C 1
ATOM 909 O O . TYR A 1 122 ? -20.049 -4.198 22.650 1.00 94.94 122 TYR A O 1
ATOM 917 N N . ALA A 1 123 ? -17.987 -4.968 22.235 1.00 93.31 123 ALA A N 1
ATOM 918 C CA . ALA A 1 123 ? -17.748 -5.438 23.599 1.00 93.31 123 ALA A CA 1
ATOM 919 C C . ALA A 1 123 ? -17.815 -4.291 24.624 1.00 93.31 123 ALA A C 1
ATOM 921 O O . ALA A 1 123 ? -18.462 -4.417 25.670 1.00 93.31 123 ALA A O 1
ATOM 922 N N . LYS A 1 124 ? -17.217 -3.136 24.302 1.00 93.50 124 LYS A N 1
ATOM 923 C CA . LYS A 1 124 ? -17.307 -1.920 25.124 1.00 93.50 124 LYS A CA 1
ATOM 924 C C . LYS A 1 124 ? -18.745 -1.417 25.247 1.00 93.50 124 LYS A C 1
ATOM 926 O O . LYS A 1 124 ? -19.176 -1.083 26.352 1.00 93.50 124 LYS A O 1
ATOM 931 N N . ALA A 1 125 ? -19.501 -1.394 24.149 1.00 91.81 125 ALA A N 1
ATOM 932 C CA . ALA A 1 125 ? -20.904 -0.986 24.154 1.00 91.81 125 ALA A CA 1
ATOM 933 C C . ALA A 1 125 ? -21.752 -1.899 25.056 1.00 91.81 125 ALA A C 1
ATOM 935 O O . ALA A 1 125 ? -22.499 -1.405 25.905 1.00 91.81 125 ALA A O 1
ATOM 936 N N . LYS A 1 126 ? -21.562 -3.221 24.959 1.00 94.44 126 LYS A N 1
ATOM 937 C CA . LYS A 1 126 ? -22.248 -4.212 25.800 1.00 94.44 126 LYS A CA 1
ATOM 938 C C . LYS A 1 126 ? -21.911 -4.052 27.286 1.00 94.44 126 LYS A C 1
ATOM 940 O O . LYS A 1 126 ? -22.817 -4.040 28.118 1.00 94.44 126 LYS A O 1
ATOM 945 N N . SER A 1 127 ? -20.634 -3.873 27.630 1.00 91.25 127 SER A N 1
ATOM 946 C CA . SER A 1 127 ? -20.191 -3.640 29.016 1.00 91.25 127 SER A CA 1
ATOM 947 C C . SER A 1 127 ? -20.797 -2.359 29.609 1.00 91.25 127 SER A C 1
ATOM 949 O O . SER A 1 127 ? -21.317 -2.353 30.733 1.00 91.25 127 SER A O 1
ATOM 951 N N . ARG A 1 128 ? -20.825 -1.275 28.823 1.00 91.62 128 ARG A N 1
ATOM 952 C CA . ARG A 1 128 ? -21.463 -0.016 29.225 1.00 91.62 128 ARG A CA 1
ATOM 953 C C . ARG A 1 128 ? -22.966 -0.191 29.442 1.00 91.62 128 ARG A C 1
ATOM 955 O O . ARG A 1 128 ? -23.489 0.286 30.446 1.00 91.62 128 ARG A O 1
ATOM 962 N N . GLN A 1 129 ? -23.648 -0.912 28.554 1.00 92.44 129 GLN A N 1
ATOM 963 C CA . GLN A 1 129 ? -25.077 -1.196 28.686 1.00 92.44 129 GLN A CA 1
ATOM 964 C C . GLN A 1 129 ? -25.386 -2.019 29.943 1.00 92.44 129 GLN A C 1
ATOM 966 O O . GLN A 1 129 ? -26.301 -1.671 30.684 1.00 92.44 129 GLN A O 1
ATOM 971 N N . GLN A 1 130 ? -24.593 -3.051 30.243 1.00 92.56 130 GLN A N 1
ATOM 972 C CA . GLN A 1 130 ? -24.739 -3.833 31.476 1.00 92.56 130 GLN A CA 1
ATOM 973 C C . GLN A 1 130 ? -24.538 -2.978 32.731 1.00 92.56 130 GLN A C 1
ATOM 975 O O . GLN A 1 130 ? -25.278 -3.121 33.701 1.00 92.56 130 GLN A O 1
ATOM 980 N N . THR A 1 131 ? -23.564 -2.067 32.713 1.00 92.44 131 THR A N 1
ATOM 981 C CA . THR A 1 131 ? -23.312 -1.148 33.833 1.00 92.44 131 THR A CA 1
ATOM 982 C C . THR A 1 131 ? -24.505 -0.222 34.070 1.00 92.44 131 THR A C 1
ATOM 984 O O . THR A 1 131 ? -24.933 -0.048 35.210 1.00 92.44 131 THR A O 1
ATOM 987 N N . ILE A 1 132 ? -25.088 0.323 32.999 1.00 91.81 132 ILE A N 1
ATOM 988 C CA . ILE A 1 132 ? -26.290 1.163 33.078 1.00 91.81 132 ILE A CA 1
ATOM 989 C C . ILE A 1 132 ? -27.478 0.352 33.608 1.00 91.81 132 ILE A C 1
ATOM 991 O O . ILE A 1 132 ? -28.146 0.798 34.535 1.00 91.81 132 ILE A O 1
ATOM 995 N N . GLN A 1 133 ? -27.703 -0.861 33.094 1.00 91.44 133 GLN A N 1
ATOM 996 C CA . GLN A 1 133 ? -28.792 -1.729 33.553 1.00 91.44 133 GLN A CA 1
ATOM 997 C C . GLN A 1 133 ? -28.648 -2.127 35.027 1.00 91.44 133 GLN A C 1
ATOM 999 O O . GLN A 1 133 ? -29.641 -2.161 35.749 1.00 91.44 133 GLN A O 1
ATOM 1004 N N . LYS A 1 134 ? -27.425 -2.400 35.502 1.00 91.88 134 LYS A N 1
ATOM 1005 C CA . LYS A 1 134 ? -27.162 -2.669 36.926 1.00 91.88 134 LYS A CA 1
ATOM 1006 C C . LYS A 1 134 ? -27.533 -1.469 37.796 1.00 91.88 134 LYS A C 1
ATOM 1008 O O . LYS A 1 134 ? -28.260 -1.642 38.768 1.00 91.88 134 LYS A O 1
ATOM 1013 N N . ARG A 1 135 ? -27.112 -0.25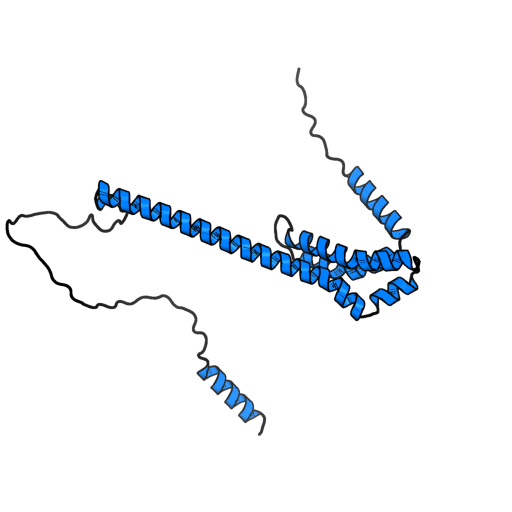9 37.407 1.00 88.69 135 ARG A N 1
ATOM 1014 C CA . ARG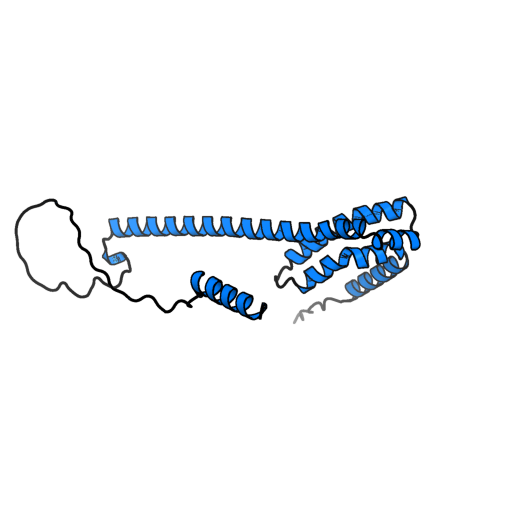 A 1 135 ? -27.472 0.977 38.123 1.00 88.69 135 ARG A CA 1
ATOM 1015 C C . ARG A 1 135 ? -28.978 1.237 38.109 1.00 88.69 135 ARG A C 1
ATOM 1017 O O . ARG A 1 135 ? -29.530 1.619 39.129 1.00 88.69 135 ARG A O 1
ATOM 1024 N N . GLN A 1 136 ? -29.655 0.992 36.986 1.00 87.88 136 GLN A N 1
ATOM 1025 C CA . GLN A 1 136 ? -31.116 1.104 36.908 1.00 87.88 136 GLN A CA 1
ATOM 1026 C C . GLN A 1 136 ? -31.813 0.129 37.865 1.00 87.88 136 GLN A C 1
ATOM 1028 O O . GLN A 1 136 ? -32.720 0.535 38.582 1.00 87.88 136 GLN A O 1
ATOM 1033 N N . LYS A 1 137 ? -31.367 -1.133 37.927 1.00 87.44 137 LYS A N 1
ATOM 1034 C CA . LYS A 1 137 ? -31.916 -2.126 38.867 1.00 87.44 137 LYS A CA 1
ATOM 1035 C C . LYS A 1 137 ? -31.706 -1.720 40.328 1.00 87.44 137 LYS A C 1
ATOM 1037 O O . LYS A 1 137 ? -32.643 -1.809 41.111 1.00 87.44 137 LYS A O 1
ATOM 1042 N N . GLU A 1 138 ? -30.515 -1.235 40.675 1.00 88.69 138 GLU A N 1
ATOM 1043 C CA . GLU A 1 138 ? -30.205 -0.744 42.025 1.00 88.69 138 GLU A CA 1
ATOM 1044 C C . GLU A 1 138 ? -31.085 0.455 42.417 1.00 88.69 138 GLU A C 1
ATOM 1046 O O . GLU A 1 138 ? -31.609 0.508 43.529 1.00 88.69 138 GLU A O 1
ATOM 1051 N N . LEU A 1 139 ? -31.298 1.398 41.494 1.00 87.88 139 LEU A N 1
ATOM 1052 C CA . LEU A 1 139 ? -32.160 2.559 41.728 1.00 87.88 139 LEU A CA 1
ATOM 1053 C C . LEU A 1 139 ? -33.628 2.160 41.920 1.00 87.88 139 LEU A C 1
ATOM 1055 O O . LEU A 1 139 ? -34.264 2.666 42.840 1.00 87.88 139 LEU A O 1
ATOM 1059 N N . ILE A 1 140 ? -34.146 1.221 41.121 1.00 86.94 140 ILE A N 1
ATOM 1060 C CA . ILE A 1 140 ? -35.515 0.700 41.273 1.00 86.94 140 ILE A CA 1
ATOM 1061 C C . ILE A 1 140 ? -35.681 -0.020 42.619 1.00 86.94 140 ILE A C 1
ATOM 1063 O O . ILE A 1 140 ? -36.719 0.119 43.260 1.00 86.94 140 ILE A O 1
ATOM 1067 N N . GLN A 1 141 ? -34.664 -0.759 43.073 1.00 84.00 141 GLN A N 1
ATOM 1068 C CA . GLN A 1 141 ? -34.714 -1.459 44.358 1.00 84.00 141 GLN A CA 1
ATOM 1069 C C . GLN A 1 141 ? -34.738 -0.490 45.549 1.00 84.00 141 GLN A C 1
ATOM 1071 O O . GLN A 1 141 ? -35.421 -0.756 46.532 1.00 84.00 141 GLN A O 1
ATOM 1076 N N . ARG A 1 142 ? -34.006 0.629 45.470 1.00 84.94 142 ARG A N 1
ATOM 1077 C CA . ARG A 1 142 ? -33.924 1.614 46.563 1.00 84.94 142 ARG A CA 1
ATOM 1078 C C . ARG A 1 142 ? -35.081 2.609 46.595 1.00 84.94 142 ARG A C 1
ATOM 1080 O O . ARG A 1 142 ? -35.474 3.027 47.675 1.00 84.94 142 ARG A O 1
ATOM 1087 N N . TRP A 1 143 ? -35.590 3.009 45.433 1.00 83.56 143 TRP A N 1
ATOM 1088 C CA . TRP A 1 143 ? -36.541 4.122 45.309 1.00 83.56 143 TRP A CA 1
ATOM 1089 C C . TRP A 1 143 ? -37.910 3.700 44.761 1.00 83.56 143 TRP A C 1
ATOM 1091 O O . TRP A 1 143 ? -38.781 4.541 44.557 1.00 83.56 143 TRP A O 1
ATOM 1101 N N . GLY A 1 144 ? -38.125 2.405 44.523 1.00 76.88 144 GLY A N 1
ATOM 1102 C CA . GLY A 1 144 ? -39.363 1.895 43.945 1.00 76.88 144 GLY A CA 1
ATOM 1103 C C . GLY A 1 144 ? -39.503 2.199 42.449 1.00 76.88 144 GLY A C 1
ATOM 1104 O O . GLY A 1 144 ? -38.629 2.770 41.792 1.00 76.88 144 GLY A O 1
ATOM 1105 N N . ARG A 1 145 ? -40.633 1.777 41.872 1.00 75.12 145 ARG A N 1
ATOM 1106 C CA . ARG A 1 145 ? -40.854 1.758 40.412 1.00 75.12 145 ARG A CA 1
ATOM 1107 C C . ARG A 1 145 ? -40.982 3.152 39.777 1.00 75.12 145 ARG A C 1
ATOM 1109 O O . ARG A 1 145 ? -40.764 3.294 38.577 1.00 75.12 145 ARG A O 1
ATOM 1116 N N . VAL A 1 146 ? -41.224 4.180 40.590 1.00 69.62 146 VAL A N 1
ATOM 1117 C CA . VAL A 1 146 ? -41.445 5.581 40.182 1.00 69.62 146 VAL A CA 1
ATOM 1118 C C . VAL A 1 146 ? -40.255 6.194 39.425 1.00 69.62 146 VAL A C 1
ATOM 1120 O O . VAL A 1 146 ? -40.431 7.089 38.605 1.00 69.62 146 VAL A O 1
ATOM 1123 N N . VAL A 1 147 ? -39.037 5.679 39.638 1.00 68.56 147 VAL A N 1
ATOM 1124 C CA . VAL A 1 147 ? -37.795 6.173 39.002 1.00 68.56 147 VAL A CA 1
ATOM 1125 C C . VAL A 1 147 ? -37.447 5.403 37.715 1.00 68.56 147 VAL A C 1
ATOM 1127 O O . VAL A 1 147 ? -36.480 5.723 37.026 1.00 68.56 147 VAL A O 1
ATOM 1130 N N . SER A 1 148 ? -38.242 4.397 37.326 1.00 69.69 148 SER A N 1
ATOM 1131 C CA . SER A 1 148 ? -37.952 3.544 36.162 1.00 69.69 148 SER A CA 1
ATOM 1132 C C . SER A 1 148 ? -38.004 4.286 34.815 1.00 69.69 148 SER A C 1
ATOM 1134 O O . SER A 1 148 ? -37.636 3.698 33.795 1.00 69.69 148 SER A O 1
ATOM 1136 N N . GLY A 1 149 ? -38.487 5.532 34.765 1.00 66.81 149 GLY A N 1
ATOM 1137 C CA . GLY A 1 149 ? -38.607 6.311 33.526 1.00 66.81 149 GLY A CA 1
ATOM 1138 C C . GLY A 1 149 ? -39.603 5.735 32.508 1.00 66.81 149 GLY A C 1
ATOM 1139 O O . GLY A 1 149 ? -39.735 6.277 31.411 1.00 66.81 149 GLY A O 1
ATOM 1140 N N . LYS A 1 150 ? -40.320 4.656 32.855 1.00 69.19 150 LYS A N 1
ATOM 1141 C CA . LYS A 1 150 ? -41.489 4.179 32.115 1.00 69.19 150 LYS A CA 1
ATOM 1142 C C . LYS A 1 150 ? -42.646 5.124 32.426 1.00 69.19 150 LYS A C 1
ATOM 1144 O O . LYS A 1 150 ? -43.047 5.263 33.571 1.00 69.19 150 LYS A O 1
ATOM 1149 N N . LYS A 1 151 ? -43.151 5.805 31.400 1.00 56.41 151 LYS A N 1
ATOM 1150 C CA . LYS A 1 151 ? -44.231 6.800 31.496 1.00 56.41 151 LYS A CA 1
ATOM 1151 C C . LYS A 1 151 ? -45.641 6.200 31.671 1.00 56.41 151 LYS A C 1
ATOM 1153 O O . LYS A 1 151 ? -46.603 6.934 31.504 1.00 56.41 151 LYS A O 1
ATOM 1158 N N . GLN A 1 152 ? -45.797 4.904 31.945 1.00 53.16 152 GLN A N 1
ATOM 1159 C CA . GLN A 1 152 ? -47.092 4.217 31.801 1.00 53.16 152 GLN A CA 1
ATOM 1160 C C . GLN A 1 152 ? -47.817 3.892 33.114 1.00 53.16 152 GLN A C 1
ATOM 1162 O O . GLN A 1 152 ? -48.822 3.195 33.082 1.00 53.16 152 GLN A O 1
ATOM 1167 N N . ASP A 1 153 ? -47.370 4.429 34.248 1.00 50.44 153 ASP A N 1
ATOM 1168 C CA . ASP A 1 153 ? -47.819 3.937 35.555 1.00 50.44 153 ASP A CA 1
ATOM 1169 C C . ASP A 1 153 ? -48.518 5.028 36.402 1.00 50.44 153 ASP A C 1
ATOM 1171 O O . ASP A 1 153 ? -48.766 4.813 37.581 1.00 50.44 153 ASP A O 1
ATOM 1175 N N . LEU A 1 154 ? -48.802 6.218 35.848 1.00 52.62 154 LEU A N 1
ATOM 1176 C CA . LEU A 1 154 ? -49.356 7.360 36.609 1.00 52.62 154 LEU A CA 1
ATOM 1177 C C . LEU A 1 154 ? -50.789 7.768 36.219 1.00 52.62 154 LEU A C 1
ATOM 1179 O O . LEU A 1 154 ? -51.277 8.791 36.689 1.00 52.62 154 LEU A O 1
ATOM 1183 N N . GLU A 1 155 ? -51.486 6.969 35.411 1.00 50.00 155 GLU A N 1
ATOM 1184 C CA . GLU A 1 155 ? -52.919 7.144 35.139 1.00 50.00 155 GLU A CA 1
ATOM 1185 C C . GLU A 1 155 ? -53.678 5.902 35.603 1.00 50.00 155 GLU A C 1
ATOM 1187 O O . GLU A 1 155 ? -53.914 4.976 34.834 1.00 50.00 155 GLU A O 1
ATOM 1192 N N . GLY A 1 156 ? -54.044 5.875 36.883 1.00 47.56 156 GLY A N 1
ATOM 1193 C CA . GLY A 1 156 ? -54.995 4.894 37.396 1.00 47.56 156 GLY A CA 1
ATOM 1194 C C . GLY A 1 156 ? -54.603 4.285 38.728 1.00 47.56 156 GLY A C 1
ATOM 1195 O O . GLY A 1 156 ? -54.348 3.096 38.786 1.00 47.56 156 GLY A O 1
ATOM 1196 N N . GLU A 1 157 ? -54.609 5.079 39.795 1.00 42.16 157 GLU A N 1
ATOM 1197 C CA . GLU A 1 157 ? -55.086 4.579 41.088 1.00 42.16 157 GLU A CA 1
ATOM 1198 C C . GLU A 1 157 ? -55.467 5.767 41.972 1.00 42.16 157 GLU A C 1
ATOM 1200 O O . GLU A 1 157 ? -54.708 6.279 42.791 1.00 42.16 157 GLU A O 1
ATOM 1205 N N . GLY A 1 158 ? -56.675 6.263 41.714 1.00 39.44 158 GLY A N 1
ATOM 1206 C CA . GLY A 1 158 ? -57.443 7.026 42.674 1.00 39.44 158 GLY A CA 1
ATOM 1207 C C . GLY A 1 158 ? -58.548 6.129 43.221 1.00 39.44 158 GLY A C 1
ATOM 1208 O O . GLY A 1 158 ? -59.483 5.818 42.491 1.00 39.44 158 GLY A O 1
ATOM 1209 N N . ASN A 1 159 ? -58.451 5.845 44.520 1.00 35.59 159 ASN A N 1
ATOM 1210 C CA . ASN A 1 159 ? -59.547 5.597 45.458 1.00 35.59 159 ASN A CA 1
ATOM 1211 C C . ASN A 1 159 ? -59.949 4.142 45.817 1.00 35.59 159 ASN A C 1
ATOM 1213 O O . ASN A 1 159 ? -60.292 3.326 44.970 1.00 35.59 159 ASN A O 1
ATOM 1217 N N . VAL A 1 160 ? -60.076 4.003 47.144 1.00 40.84 160 VAL A N 1
ATOM 1218 C CA . VAL A 1 160 ? -60.824 3.068 48.007 1.00 40.84 160 VAL A CA 1
ATOM 1219 C C . VAL A 1 160 ? -60.191 1.737 48.427 1.00 40.84 160 VAL A C 1
ATOM 1221 O O . VAL A 1 160 ? -59.780 0.906 47.630 1.00 40.84 160 VAL A O 1
ATOM 1224 N N . SER A 1 161 ? -60.183 1.621 49.758 1.00 45.12 161 SER A N 1
ATOM 1225 C CA . SER A 1 161 ? -59.985 0.490 50.658 1.00 45.12 161 SER A CA 1
ATOM 1226 C C . SER A 1 161 ? -60.531 -0.850 50.178 1.00 45.12 161 SER A C 1
ATOM 1228 O O . SER A 1 161 ? -61.595 -0.895 49.580 1.00 45.12 161 SER A O 1
ATOM 1230 N N . ASP A 1 162 ? -59.881 -1.934 50.595 1.00 37.09 162 ASP A N 1
ATOM 1231 C CA . ASP A 1 162 ? -60.448 -2.807 51.624 1.00 37.09 162 ASP A CA 1
ATOM 1232 C C . ASP A 1 162 ? -59.353 -3.665 52.262 1.00 37.09 162 ASP A C 1
ATOM 1234 O O . ASP A 1 162 ? -58.299 -3.930 51.681 1.00 37.09 162 ASP A O 1
ATOM 1238 N N . ALA A 1 163 ? -59.581 -3.982 53.530 1.00 42.25 163 ALA A N 1
ATOM 1239 C CA . ALA A 1 163 ? -58.768 -4.889 54.308 1.00 42.25 163 ALA A CA 1
ATOM 1240 C C . ALA A 1 163 ? -58.915 -6.334 53.806 1.00 42.25 163 ALA A C 1
ATOM 1242 O O . ALA A 1 163 ? -59.968 -6.715 53.304 1.00 42.25 163 ALA A O 1
ATOM 1243 N N . ASP A 1 164 ? -57.880 -7.112 54.118 1.00 33.38 164 ASP A N 1
ATOM 1244 C CA . ASP A 1 164 ? -57.911 -8.535 54.470 1.00 33.38 164 ASP A CA 1
ATOM 1245 C C . ASP A 1 164 ? -57.297 -9.564 53.498 1.00 33.38 164 ASP A C 1
ATOM 1247 O O . AS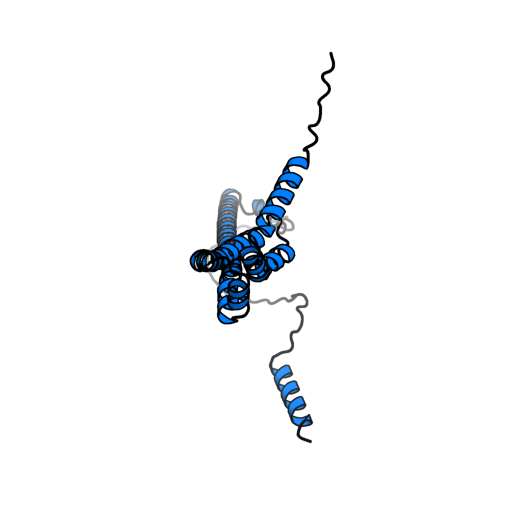P A 1 164 ? -57.438 -9.510 52.282 1.00 33.38 164 ASP A O 1
ATOM 1251 N N . GLU A 1 165 ? -56.613 -10.503 54.160 1.00 34.66 165 GLU A N 1
ATOM 1252 C CA . GLU A 1 165 ? -56.244 -11.874 53.793 1.00 34.66 165 GLU A CA 1
ATOM 1253 C C . GLU A 1 165 ? -55.221 -12.203 52.678 1.00 34.66 165 GLU A C 1
ATOM 1255 O O . GLU A 1 165 ? -55.444 -12.066 51.482 1.00 34.66 165 GLU A O 1
ATOM 1260 N N . GLY A 1 166 ? -54.120 -12.834 53.125 1.00 28.66 166 GLY A N 1
ATOM 1261 C CA . GLY A 1 166 ? -53.740 -14.176 52.651 1.00 28.66 166 GLY A CA 1
ATOM 1262 C C . GLY A 1 166 ? -52.874 -14.298 51.389 1.00 28.66 166 GLY A C 1
ATOM 1263 O O . GLY A 1 166 ? -53.354 -14.251 50.266 1.00 28.66 166 GLY A O 1
ATOM 1264 N N . ALA A 1 167 ? -51.586 -14.602 51.574 1.00 33.34 167 ALA A N 1
ATOM 1265 C CA . ALA A 1 167 ? -50.742 -15.247 50.553 1.00 33.34 167 ALA A CA 1
ATOM 1266 C C . ALA A 1 167 ? -51.074 -16.767 50.445 1.00 33.34 167 ALA A C 1
ATOM 1268 O O . ALA A 1 167 ? -51.806 -17.242 51.316 1.00 33.34 167 ALA A O 1
ATOM 1269 N N . PRO A 1 168 ? -50.461 -17.598 49.559 1.00 55.91 168 PRO A N 1
ATOM 1270 C CA . PRO A 1 168 ? -49.576 -17.338 48.407 1.00 55.91 168 PRO A CA 1
ATOM 1271 C C . PRO A 1 168 ? -49.893 -18.222 47.151 1.00 55.91 168 PRO A C 1
ATOM 1273 O O . PRO A 1 168 ? -50.834 -19.004 47.132 1.00 55.91 168 PRO A O 1
ATOM 1276 N N . GLU A 1 169 ? -48.999 -18.148 46.153 1.00 35.78 169 GLU A N 1
ATOM 1277 C CA . GLU A 1 169 ? -48.694 -19.157 45.109 1.00 35.78 169 GLU A CA 1
ATOM 1278 C C . GLU A 1 169 ? -49.567 -19.271 43.847 1.00 35.78 169 GLU A C 1
ATOM 1280 O O . GLU A 1 169 ? -50.785 -19.153 43.865 1.00 35.78 169 GLU A O 1
ATOM 1285 N N . GLY A 1 170 ? -48.895 -19.617 42.740 1.00 28.00 170 GLY A N 1
ATOM 1286 C CA . GLY A 1 170 ? -49.520 -20.375 41.656 1.00 28.00 170 GLY A CA 1
ATOM 1287 C C . GLY A 1 170 ? -49.350 -19.792 40.263 1.00 28.00 170 GLY A C 1
ATOM 1288 O O . GLY A 1 170 ? -50.149 -18.987 39.807 1.00 28.00 170 GLY A O 1
ATOM 1289 N N . ASP A 1 171 ? -48.314 -20.261 39.582 1.00 37.66 171 ASP A N 1
ATOM 1290 C CA . ASP A 1 171 ? -48.056 -20.139 38.148 1.00 37.66 171 ASP A CA 1
ATOM 1291 C C . ASP A 1 171 ? -49.295 -20.487 37.288 1.00 37.66 171 ASP A C 1
ATOM 1293 O O . ASP A 1 171 ? -50.050 -21.389 37.645 1.00 37.66 171 ASP A O 1
ATOM 1297 N N . THR 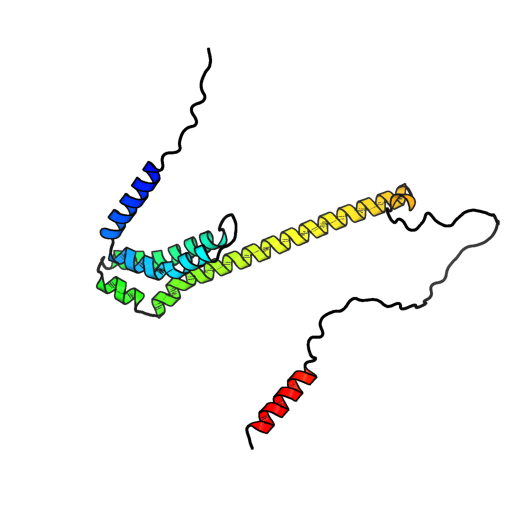A 1 172 ? -49.495 -19.806 36.151 1.00 31.62 172 THR A N 1
ATOM 1298 C CA . THR A 1 172 ? -49.913 -20.383 34.850 1.00 31.62 172 THR A CA 1
ATOM 1299 C C . THR A 1 172 ? -50.364 -19.310 33.847 1.00 31.62 172 THR A C 1
ATOM 1301 O O . THR A 1 172 ? -51.352 -18.606 34.010 1.00 31.62 172 THR A O 1
ATOM 1304 N N . SER A 1 173 ? -49.626 -19.253 32.736 1.00 35.44 173 SER A N 1
ATOM 1305 C CA . SER A 1 173 ? -50.148 -19.334 31.364 1.00 35.44 173 SER A CA 1
ATOM 1306 C C . SER A 1 173 ? -51.468 -18.619 31.018 1.00 35.44 173 SER A C 1
ATOM 1308 O O . SER A 1 173 ? -52.546 -19.170 31.209 1.00 35.44 173 SER A O 1
ATOM 1310 N N . SER A 1 174 ? -51.365 -17.508 30.281 1.00 31.00 174 SER A N 1
ATOM 1311 C CA . SER A 1 174 ? -52.111 -17.280 29.025 1.00 31.00 174 SER A CA 1
ATOM 1312 C C . SER A 1 174 ? -51.541 -16.014 28.365 1.00 31.00 174 SER A C 1
ATOM 1314 O O . SER A 1 174 ? -51.520 -14.943 28.954 1.00 31.00 174 SER A O 1
ATOM 1316 N N . GLY A 1 175 ? -50.902 -16.065 27.198 1.00 31.44 175 GLY A N 1
ATOM 1317 C CA . GLY A 1 175 ? -51.615 -16.296 25.952 1.00 31.44 175 GLY A CA 1
ATOM 1318 C C . GLY A 1 175 ? -52.351 -15.029 25.507 1.00 31.44 175 GLY A C 1
ATOM 1319 O O . GLY A 1 175 ? -53.555 -14.933 25.683 1.00 31.44 175 GLY A O 1
ATOM 1320 N N . SER A 1 176 ? -51.673 -14.066 24.868 1.00 31.69 176 SER A N 1
ATOM 1321 C CA . SER A 1 176 ? -52.359 -13.249 23.857 1.00 31.69 176 SER A CA 1
ATOM 1322 C C . SER A 1 176 ? -51.415 -12.526 22.905 1.00 31.69 176 SER A C 1
ATOM 1324 O O . SER A 1 176 ? -50.472 -11.835 23.274 1.00 31.69 176 SER A O 1
ATOM 1326 N N . LYS A 1 177 ? -51.729 -12.728 21.635 1.00 39.19 177 LYS A N 1
ATOM 1327 C CA . LYS A 1 177 ? -51.013 -12.402 20.413 1.00 39.19 177 LYS A CA 1
ATOM 1328 C C . LYS A 1 177 ? -51.642 -11.141 19.818 1.00 39.19 177 LYS A C 1
ATOM 1330 O O . LYS A 1 177 ? -52.808 -11.194 19.443 1.00 39.19 177 LYS A O 1
ATOM 1335 N N . ARG A 1 178 ? -50.894 -10.040 19.668 1.00 32.94 178 ARG A N 1
ATOM 1336 C CA . ARG A 1 178 ? -51.226 -8.894 18.783 1.00 32.94 178 ARG A CA 1
ATOM 1337 C C . ARG A 1 178 ? -49.905 -8.306 18.261 1.00 32.94 178 ARG A C 1
ATOM 1339 O O . ARG A 1 178 ? -49.089 -7.878 19.060 1.00 32.94 178 ARG A O 1
ATOM 1346 N N . LYS A 1 179 ? -49.494 -8.570 17.014 1.00 32.62 179 LYS A N 1
ATOM 1347 C CA . LYS A 1 179 ? -49.954 -8.040 15.708 1.00 32.62 179 LYS A CA 1
ATOM 1348 C C . LYS A 1 179 ? -49.461 -6.603 15.476 1.00 32.62 179 LYS A C 1
ATOM 1350 O O . LYS A 1 179 ? -49.957 -5.688 16.117 1.00 32.62 179 LYS A O 1
ATOM 1355 N N . GLY A 1 180 ? -48.546 -6.439 14.514 1.00 29.88 180 GLY A N 1
ATOM 1356 C CA . GLY A 1 180 ? -48.199 -5.138 13.928 1.00 29.88 180 GLY A CA 1
ATOM 1357 C C . GLY A 1 180 ? -46.711 -4.950 13.636 1.00 29.88 180 GLY A C 1
ATOM 1358 O O . GLY A 1 180 ? -46.093 -4.079 14.229 1.00 29.88 180 GLY A O 1
ATOM 1359 N N . GLY A 1 181 ? -46.137 -5.788 12.768 1.00 31.92 181 GLY A N 1
ATOM 1360 C CA . GLY A 1 181 ? -44.811 -5.570 12.188 1.00 31.92 181 GLY A CA 1
ATOM 1361 C C . GLY A 1 181 ? -44.951 -4.910 10.820 1.00 31.92 181 GLY A C 1
ATOM 1362 O O . GLY A 1 181 ? -45.704 -5.404 9.978 1.00 31.92 181 GLY A O 1
ATOM 1363 N N . ASP A 1 182 ? -44.251 -3.793 10.653 1.00 33.72 182 ASP A N 1
ATOM 1364 C CA . ASP A 1 182 ? -44.108 -3.045 9.411 1.00 33.72 182 ASP A CA 1
ATOM 1365 C C . ASP A 1 182 ? -43.508 -3.885 8.277 1.00 33.72 182 ASP A C 1
ATOM 1367 O O . ASP A 1 182 ? -42.716 -4.806 8.483 1.00 33.72 182 ASP A O 1
ATOM 1371 N N . LYS A 1 183 ? -43.928 -3.521 7.063 1.00 45.88 183 LYS A N 1
ATOM 1372 C CA . LYS A 1 183 ? -43.535 -4.062 5.760 1.00 45.88 183 LYS A CA 1
ATOM 1373 C C . LYS A 1 183 ? -42.023 -4.305 5.653 1.00 45.88 183 LYS A C 1
ATOM 1375 O O . LYS A 1 183 ? -41.254 -3.364 5.485 1.00 45.88 183 LYS A O 1
ATOM 1380 N N . ALA A 1 184 ? -41.635 -5.577 5.637 1.00 37.12 184 ALA A N 1
ATOM 1381 C CA . ALA A 1 184 ? -40.370 -6.035 5.083 1.00 37.12 184 ALA A CA 1
ATOM 1382 C C . ALA A 1 184 ? -40.634 -6.646 3.701 1.00 37.12 184 ALA A C 1
ATOM 1384 O O . ALA A 1 184 ? -41.325 -7.654 3.564 1.00 37.12 184 ALA A O 1
ATOM 1385 N N . GLU A 1 185 ? -40.127 -5.937 2.698 1.00 43.19 185 GLU A N 1
ATOM 1386 C CA . GLU A 1 185 ? -39.574 -6.412 1.431 1.00 43.19 185 GLU A CA 1
ATOM 1387 C C . GLU A 1 185 ? -39.610 -7.937 1.226 1.00 43.19 185 GLU A C 1
ATOM 1389 O O . GLU A 1 185 ? -38.866 -8.716 1.825 1.00 43.19 185 GLU A O 1
ATOM 1394 N N . GLN A 1 186 ? -40.522 -8.355 0.355 1.00 47.75 186 GLN A N 1
ATOM 1395 C CA . GLN A 1 186 ? -40.749 -9.738 -0.020 1.00 47.75 186 GLN A CA 1
ATOM 1396 C C . GLN A 1 186 ? -39.651 -10.158 -1.006 1.00 47.75 186 GLN A C 1
ATOM 1398 O O . GLN A 1 186 ? -39.752 -9.943 -2.209 1.00 47.75 186 GLN A O 1
ATOM 1403 N N . THR A 1 187 ? -38.572 -10.736 -0.485 1.00 54.78 187 THR A N 1
ATOM 1404 C CA . THR A 1 187 ? -37.634 -11.508 -1.308 1.00 54.78 187 THR A CA 1
ATOM 1405 C C . THR A 1 187 ? -38.356 -12.774 -1.787 1.00 54.78 187 THR A C 1
ATOM 1407 O O . THR A 1 187 ? -38.969 -13.468 -0.967 1.00 54.78 187 THR A O 1
ATOM 1410 N N . PRO A 1 188 ? -38.376 -13.078 -3.098 1.00 54.78 188 PRO A N 1
ATOM 1411 C CA . PRO A 1 188 ? -39.114 -14.225 -3.602 1.00 54.78 188 PRO A CA 1
ATOM 1412 C C . PRO A 1 188 ? -38.513 -15.520 -3.047 1.00 54.78 188 PRO A C 1
ATOM 1414 O O . PRO A 1 188 ? -37.308 -15.768 -3.114 1.00 54.78 188 PRO A O 1
ATOM 1417 N N . SER A 1 189 ? -39.387 -16.336 -2.454 1.00 68.69 189 SER A N 1
ATOM 1418 C CA . SER A 1 189 ? -39.060 -17.651 -1.907 1.00 68.69 189 SER A CA 1
ATOM 1419 C C . SER A 1 189 ? -38.349 -18.499 -2.960 1.00 68.69 189 SER A C 1
ATOM 1421 O O . SER A 1 189 ? -38.748 -18.512 -4.122 1.00 68.69 189 SER A O 1
ATOM 1423 N N . LYS A 1 190 ? -37.328 -19.255 -2.544 1.00 60.53 190 LYS A N 1
ATOM 1424 C CA . LYS A 1 190 ? -36.507 -20.132 -3.402 1.00 60.53 190 LYS A CA 1
ATOM 1425 C C . LYS A 1 190 ? -37.324 -21.078 -4.295 1.00 60.53 190 LYS A C 1
ATOM 1427 O O . LYS A 1 190 ? -36.826 -21.510 -5.327 1.00 60.53 190 LYS A O 1
ATOM 1432 N N . ALA A 1 191 ? -38.567 -21.373 -3.914 1.00 58.25 191 ALA A N 1
ATOM 1433 C CA . ALA A 1 191 ? -39.502 -22.147 -4.724 1.00 58.25 191 ALA A CA 1
ATOM 1434 C C . ALA A 1 191 ? -39.909 -21.432 -6.029 1.00 58.25 191 ALA A C 1
ATOM 1436 O O . ALA A 1 191 ? -40.008 -22.083 -7.060 1.00 58.25 191 ALA A O 1
ATOM 1437 N N . ALA A 1 192 ? -40.068 -20.104 -6.010 1.00 63.03 192 ALA A N 1
ATOM 1438 C CA . ALA A 1 192 ? -40.410 -19.316 -7.195 1.00 63.03 192 ALA A CA 1
ATOM 1439 C C . ALA A 1 192 ? -39.236 -19.237 -8.187 1.00 63.03 192 ALA A C 1
ATOM 1441 O O . ALA A 1 192 ? -39.435 -19.414 -9.383 1.00 63.03 192 ALA A O 1
ATOM 1442 N N . LEU A 1 193 ? -38.003 -19.090 -7.686 1.00 62.94 193 LEU A N 1
ATOM 1443 C CA . LEU A 1 193 ? -36.793 -19.088 -8.523 1.00 62.94 193 LEU A CA 1
ATOM 1444 C C . LEU A 1 193 ? -36.512 -20.451 -9.172 1.00 62.94 193 LEU A C 1
ATOM 1446 O O . LEU A 1 193 ? -35.997 -20.512 -10.283 1.00 62.94 193 LEU A O 1
ATOM 1450 N N . GLN A 1 194 ? -36.860 -21.555 -8.503 1.00 67.50 194 GLN A N 1
ATOM 1451 C CA . GLN A 1 194 ? -36.730 -22.882 -9.111 1.00 67.50 194 GLN A CA 1
ATOM 1452 C C . GLN A 1 194 ? -37.780 -23.150 -10.187 1.00 67.50 194 GL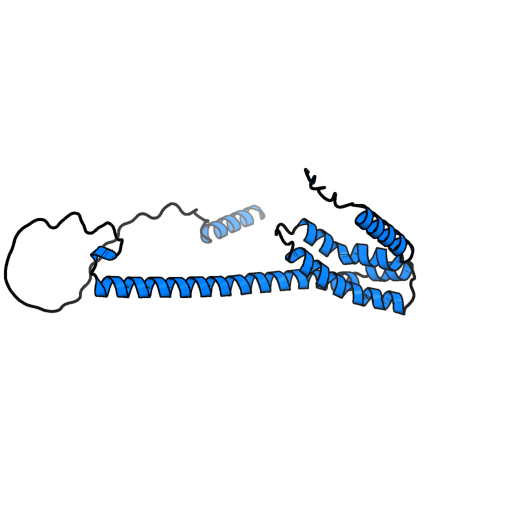N A C 1
ATOM 1454 O O . GLN A 1 194 ? -37.524 -23.945 -11.088 1.00 67.50 194 GLN A O 1
ATOM 1459 N N . GLN A 1 195 ? -38.947 -22.518 -10.087 1.00 69.44 195 GLN A N 1
ATOM 1460 C CA . GLN A 1 195 ? -40.005 -22.684 -11.072 1.00 69.44 195 GLN A CA 1
ATOM 1461 C C . GLN A 1 195 ? -39.705 -21.862 -12.329 1.00 69.44 195 GLN A C 1
ATOM 1463 O O . GLN A 1 195 ? -39.728 -22.409 -13.423 1.00 69.44 195 GLN A O 1
ATOM 1468 N N . GLU A 1 196 ? -39.245 -20.620 -12.159 1.00 69.94 196 GLU A N 1
ATOM 1469 C CA . GLU A 1 196 ? -38.826 -19.770 -13.278 1.00 69.94 196 GLU A CA 1
ATOM 1470 C C . GLU A 1 196 ? -37.611 -20.345 -14.035 1.00 69.94 196 GLU A C 1
ATOM 1472 O O . GLU A 1 196 ? -37.578 -20.327 -15.266 1.00 69.94 196 GLU A O 1
ATOM 1477 N N . MET A 1 197 ? -36.640 -20.950 -13.333 1.00 69.50 197 MET A N 1
ATOM 1478 C CA . MET A 1 197 ? -35.528 -21.641 -14.003 1.00 69.50 197 MET A CA 1
ATOM 1479 C C . MET A 1 197 ? -36.000 -22.842 -14.829 1.00 69.50 197 MET A C 1
ATOM 1481 O O . MET A 1 197 ? -35.528 -23.023 -15.946 1.00 69.50 197 MET A O 1
ATOM 1485 N N . LYS A 1 198 ? -36.936 -23.655 -14.324 1.00 70.00 198 LYS A N 1
ATOM 1486 C CA . LYS A 1 198 ? -37.448 -24.815 -15.074 1.00 70.00 198 LYS A CA 1
ATOM 1487 C C . LYS A 1 198 ? -38.196 -24.403 -16.339 1.00 70.00 198 LYS A C 1
ATOM 1489 O O . LYS A 1 198 ? -38.013 -25.039 -17.371 1.00 70.00 198 LYS A O 1
ATOM 1494 N N . ASP A 1 199 ? -38.973 -23.329 -16.261 1.00 71.94 199 ASP A N 1
ATOM 1495 C CA . ASP A 1 199 ? -39.741 -22.825 -17.400 1.00 71.94 199 ASP A CA 1
ATOM 1496 C C . ASP A 1 199 ? -38.826 -22.177 -18.457 1.00 71.94 199 ASP A C 1
ATOM 1498 O O . ASP A 1 199 ? -39.090 -22.286 -19.653 1.00 71.94 199 ASP A O 1
ATOM 1502 N N . THR A 1 200 ? -37.699 -21.588 -18.038 1.00 71.81 200 THR A N 1
ATOM 1503 C CA . THR A 1 200 ? -36.682 -21.048 -18.960 1.00 71.81 200 THR A CA 1
ATOM 1504 C C . THR A 1 200 ? -35.955 -22.166 -19.715 1.00 71.81 200 THR A C 1
ATOM 1506 O O . THR A 1 200 ? -35.830 -22.098 -20.934 1.00 71.81 200 THR A O 1
ATOM 1509 N N . PHE A 1 201 ? -35.552 -23.241 -19.026 1.00 64.81 201 PHE A N 1
ATOM 1510 C CA . PHE A 1 201 ? -34.899 -24.387 -19.677 1.00 64.81 201 PHE A CA 1
ATOM 1511 C C . PHE A 1 201 ? -35.837 -25.162 -20.619 1.00 64.81 201 PHE A C 1
ATOM 1513 O O . PHE A 1 201 ? -35.380 -25.701 -21.621 1.00 64.81 201 PHE A O 1
ATOM 1520 N N . ALA A 1 202 ? -37.146 -25.190 -20.350 1.00 67.00 202 ALA A N 1
ATOM 1521 C CA . ALA A 1 202 ? -38.123 -25.839 -21.229 1.00 67.00 202 ALA A CA 1
ATOM 1522 C C . ALA A 1 202 ? -38.402 -25.060 -22.532 1.00 67.00 202 ALA A C 1
ATOM 1524 O O . ALA A 1 202 ? -38.941 -25.634 -23.475 1.00 67.00 202 ALA A O 1
ATOM 1525 N N . SER A 1 203 ? -38.039 -23.773 -22.599 1.00 62.22 203 SER A N 1
ATOM 1526 C CA . SER A 1 203 ? -38.219 -22.933 -23.791 1.00 62.22 203 SER A CA 1
ATOM 1527 C C . SER A 1 203 ? -36.999 -22.912 -24.725 1.00 62.22 203 SER A C 1
ATOM 1529 O O . SER A 1 203 ? -37.111 -22.362 -25.818 1.00 62.22 203 SER A O 1
ATOM 1531 N N . GLU A 1 204 ? -35.855 -23.474 -24.319 1.00 59.91 204 GLU A N 1
ATOM 1532 C CA . GLU A 1 204 ? -34.625 -23.541 -25.132 1.00 59.91 204 GLU A CA 1
ATOM 1533 C C . GLU A 1 204 ? -34.453 -24.872 -25.893 1.00 59.91 204 GLU A C 1
ATOM 1535 O O . GLU A 1 204 ? -33.606 -24.953 -26.779 1.00 59.91 204 GLU A O 1
ATOM 1540 N N . GLU A 1 205 ? -35.262 -25.899 -25.600 1.00 59.16 205 GLU A N 1
ATOM 1541 C CA . GLU A 1 205 ? -35.220 -27.208 -26.286 1.00 59.16 205 GLU A CA 1
ATOM 1542 C C . GLU A 1 205 ? -36.374 -27.433 -27.293 1.00 59.16 205 GLU A C 1
ATOM 1544 O O . GLU A 1 205 ? -36.633 -28.571 -27.692 1.00 59.16 205 GLU A O 1
ATOM 1549 N N . GLY A 1 206 ? -37.069 -26.366 -27.711 1.00 49.50 206 GLY A N 1
ATOM 1550 C CA . GLY A 1 206 ? -38.179 -26.399 -28.681 1.00 49.50 206 GLY A CA 1
ATOM 1551 C C . GLY A 1 206 ? -37.862 -25.729 -30.010 1.00 49.50 206 GLY A C 1
ATOM 1552 O O . GLY A 1 206 ? -37.458 -24.546 -29.980 1.00 49.50 206 GLY A O 1
#

pLDDT: mean 75.6, std 20.32, range [28.0, 94.94]